Protein AF-A0A2G8L4H9-F1 (afdb_monomer)

Solvent-accessible surface area (backbone atoms only — not comparable to full-atom values): 20330 Å² total; per-residue (Å²): 110,70,69,59,54,53,50,51,53,50,52,53,51,52,50,51,5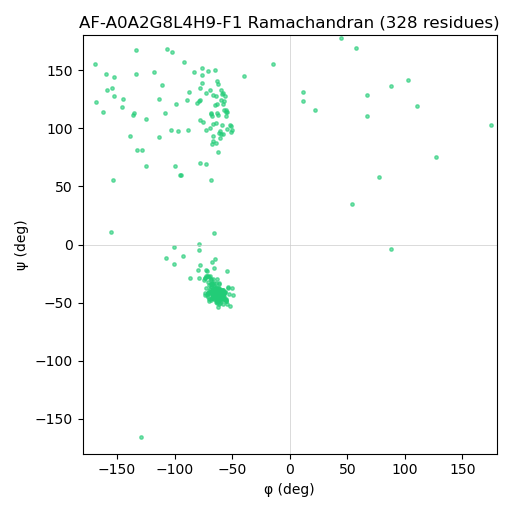3,49,52,50,53,49,51,50,46,53,54,50,45,52,49,32,51,53,50,38,51,55,49,51,53,50,44,52,54,32,47,52,31,38,50,54,49,55,57,50,52,52,58,62,67,66,55,73,79,72,76,78,77,76,76,80,77,84,82,87,88,87,82,90,80,88,85,89,82,83,88,81,88,84,88,84,90,80,85,84,88,78,93,70,87,66,78,76,49,72,65,59,55,51,48,53,53,47,53,52,52,49,51,53,48,51,51,54,48,48,51,52,48,54,55,52,53,49,66,76,39,79,85,60,86,73,81,71,79,82,76,88,64,99,72,88,83,73,88,78,90,84,90,83,84,88,78,93,75,90,75,89,74,82,85,81,87,76,89,73,91,68,78,78,79,79,73,74,81,69,95,60,74,75,47,74,69,55,54,51,51,53,50,49,56,50,46,55,53,43,54,60,51,23,59,55,46,39,57,54,50,49,52,50,53,51,49,41,50,51,51,51,48,54,54,53,59,49,50,75,79,40,84,85,46,70,68,57,52,50,63,58,46,49,54,62,59,43,50,60,60,71,42,43,45,54,31,51,34,23,59,55,27,53,46,50,48,71,48,49,59,89,41,83,91,38,46,70,55,40,56,53,31,66,75,55,55,48,55,48,44,50,95,84,38,73,59,47,68,67,61,52,53,49,52,52,48,52,53,52,49,58,50,52,51,53,54,52,53,52,66,73,76,105

pLDDT: mean 75.06, std 21.53, range [30.31, 96.88]

Mean predicted aligned error: 14.83 Å

Sequence (330 aa):
MLCHFRYIAQIVFAFLAFLWNFLIALICFSACRTHTIAIRTFLLELDEDAMVNLLKESKASTRPIRPKSHSFSESPHPSETSPSETSPLLAGVGNRRSGVLRTRSQSELRSVVRDVLDDEWENAEYQRRASSVSRLHPQQIFQFPPRFTIQDAYQTDDAFDGGTVATDWPNLSTATGLTSYSHAPSNRMLTNKEILQRYWKLQCRLMTTSLALQRWMACWILLILSWSLVYLLYWISHEASIIDMLKFCLPLFLLPLVCSGVTEVNSEGQRVSRSICPLEERLPIINLLLKQPLSFTLYGYALDYSSLVTAIAAVAVAFATKIILASVNG

Organism: Stichopus japonicus (NCBI:txid307972)

Radius of gyration: 32.24 Å; Cα contacts (8 Å, |Δi|>4): 117; chains: 1; bounding box: 95×65×87 Å

Secondary structure (DSSP, 8-state):
-HHHHHHHHHHHHHHHHHHHHHHHHHHHHHHHHHHHHHHHHHHHHHHHHHHHHHHHHHHHHTS------------------------------------------HHHHHHHHHHHHHHHHHHHHHHHHHHHHHHH-TT----PPPP--TT--S-------------------SS------------SPPPHHHHHHHHHHHHHHHHHHHHHHHHHHHHHHHHHHHHHHHHHHHHHHS---HHHHHHHHHHHHHHHHHHHHHHHHHHHHHHHHHSS---GGGHHHHHHHHHS----EETTEE--HHHHHHHHHHHHHHHHHHHHHHHHH-

Structure (mmCIF, N/CA/C/O backbone):
data_AF-A0A2G8L4H9-F1
#
_entry.id   AF-A0A2G8L4H9-F1
#
loop_
_atom_site.group_PDB
_atom_site.id
_atom_site.type_symbol
_atom_site.label_atom_id
_atom_site.label_alt_id
_atom_site.label_comp_id
_atom_site.label_asym_id
_atom_site.label_entity_id
_atom_site.label_seq_id
_atom_site.pdbx_PDB_ins_code
_atom_site.Cartn_x
_atom_site.Cartn_y
_atom_site.Cartn_z
_atom_site.occupancy
_atom_site.B_iso_or_equiv
_atom_site.auth_seq_id
_atom_site.auth_comp_id
_atom_site.auth_asym_id
_atom_site.auth_atom_id
_atom_site.pdbx_PDB_model_num
ATOM 1 N N . MET A 1 1 ? 33.167 20.701 -26.566 1.00 84.00 1 MET A N 1
ATOM 2 C CA . MET A 1 1 ? 32.821 21.348 -25.276 1.00 84.00 1 MET A CA 1
ATOM 3 C C . MET A 1 1 ? 31.324 21.263 -24.952 1.00 84.00 1 MET A C 1
ATOM 5 O O . MET A 1 1 ? 30.990 20.627 -23.962 1.00 84.00 1 MET A O 1
ATOM 9 N N . LEU A 1 2 ? 30.413 21.799 -25.782 1.00 88.25 2 LEU A N 1
ATOM 10 C CA . LEU A 1 2 ? 28.958 21.805 -25.501 1.00 88.25 2 LEU A CA 1
ATOM 11 C C . LEU A 1 2 ? 28.334 20.409 -25.287 1.00 88.25 2 LEU A C 1
ATOM 13 O O . LEU A 1 2 ? 27.521 20.236 -24.383 1.00 88.25 2 LEU A O 1
ATOM 17 N N . CYS A 1 3 ? 28.750 19.392 -26.052 1.00 90.94 3 CYS A N 1
ATOM 18 C CA . CYS A 1 3 ? 28.252 18.019 -25.881 1.00 90.94 3 CYS A CA 1
ATOM 19 C C . CYS A 1 3 ? 28.640 17.406 -24.525 1.00 90.94 3 CYS A C 1
ATOM 21 O O . CYS A 1 3 ? 27.806 16.761 -23.893 1.00 90.94 3 CYS A O 1
ATOM 23 N N . HIS A 1 4 ? 29.868 17.652 -24.050 1.00 91.00 4 HIS A N 1
ATOM 24 C CA . HIS A 1 4 ? 30.321 17.184 -22.736 1.00 91.00 4 HIS A CA 1
ATOM 25 C C . HIS A 1 4 ? 29.574 17.886 -21.604 1.00 91.00 4 HIS A C 1
ATOM 27 O O . HIS A 1 4 ? 29.128 17.221 -20.675 1.00 91.00 4 HIS A O 1
ATOM 33 N N . PHE A 1 5 ? 29.371 19.204 -21.708 1.00 94.25 5 PHE A N 1
ATOM 34 C CA . PHE A 1 5 ? 28.593 19.946 -20.716 1.00 94.25 5 PHE A CA 1
ATOM 35 C C . PHE A 1 5 ? 27.148 19.436 -20.633 1.00 94.25 5 PHE A C 1
ATOM 37 O O . PHE A 1 5 ? 26.657 19.163 -19.541 1.00 94.25 5 PHE A O 1
ATOM 44 N N . ARG A 1 6 ? 26.490 19.216 -21.782 1.00 88.19 6 ARG A N 1
ATOM 45 C CA . ARG A 1 6 ? 25.130 18.656 -21.830 1.00 88.19 6 ARG A CA 1
ATOM 46 C C . ARG A 1 6 ? 25.057 17.270 -21.189 1.00 88.19 6 ARG A C 1
ATOM 48 O O . ARG A 1 6 ? 24.133 17.004 -20.429 1.00 88.19 6 ARG A O 1
ATOM 55 N N . TYR A 1 7 ? 26.027 16.406 -21.482 1.00 87.75 7 TYR A N 1
ATOM 56 C CA . TYR A 1 7 ? 26.091 15.057 -20.921 1.00 87.75 7 TYR A CA 1
ATOM 57 C C . TYR A 1 7 ? 26.263 15.076 -19.396 1.00 87.75 7 TYR A C 1
ATOM 59 O O . TYR A 1 7 ? 25.509 14.416 -18.686 1.00 87.75 7 TYR A O 1
ATOM 67 N N . ILE A 1 8 ? 27.192 15.890 -18.885 1.00 90.94 8 ILE A N 1
ATOM 68 C CA . ILE A 1 8 ? 27.409 16.046 -17.440 1.00 90.94 8 ILE A CA 1
ATOM 69 C C . ILE A 1 8 ? 26.147 16.595 -16.766 1.00 90.94 8 ILE A C 1
ATOM 71 O O . ILE A 1 8 ? 25.698 16.033 -15.770 1.00 90.94 8 ILE A O 1
ATOM 75 N N . ALA A 1 9 ? 25.532 17.640 -17.326 1.00 86.69 9 ALA A N 1
ATOM 76 C CA . ALA A 1 9 ? 24.297 18.209 -16.792 1.00 86.69 9 ALA A CA 1
ATOM 77 C C . ALA A 1 9 ? 23.157 17.177 -16.749 1.00 86.69 9 ALA A C 1
ATOM 79 O O . ALA A 1 9 ? 22.429 17.104 -15.761 1.00 86.69 9 ALA A O 1
ATOM 80 N N . GLN A 1 10 ? 23.032 16.338 -17.782 1.00 80.94 10 GLN A N 1
ATOM 81 C CA . GLN A 1 10 ? 22.032 15.274 -17.836 1.00 80.94 10 GLN A CA 1
ATOM 82 C C . GLN A 1 10 ? 22.278 14.190 -16.780 1.00 80.94 10 GLN A C 1
ATOM 84 O O . GLN A 1 10 ? 21.326 13.758 -16.132 1.00 80.94 10 GLN A O 1
ATOM 89 N N . ILE A 1 11 ? 23.534 13.783 -16.563 1.00 87.00 11 ILE A N 1
ATOM 90 C CA . ILE A 1 11 ? 23.891 12.835 -15.496 1.00 87.00 11 ILE A CA 1
ATOM 91 C C . ILE A 1 11 ? 23.550 13.415 -14.126 1.00 87.00 11 ILE A C 1
ATOM 93 O O . ILE A 1 11 ? 22.907 12.743 -13.323 1.00 87.00 11 ILE A O 1
ATOM 97 N N . VAL A 1 12 ? 23.956 14.659 -13.859 1.00 89.62 12 VAL A N 1
ATOM 98 C CA . VAL A 1 12 ? 23.704 15.316 -12.569 1.00 89.62 12 VAL A CA 1
ATOM 99 C C . VAL A 1 12 ? 22.202 15.453 -12.323 1.00 89.62 12 VAL A C 1
ATOM 101 O O . VAL A 1 12 ? 21.730 15.124 -11.237 1.00 89.62 12 VAL A O 1
ATOM 104 N N . PHE A 1 13 ? 21.432 15.865 -13.333 1.00 83.06 13 PHE A N 1
ATOM 105 C CA . PHE A 1 13 ? 19.977 15.956 -13.232 1.00 83.06 13 PHE A CA 1
ATOM 106 C C . PHE A 1 13 ? 19.329 14.590 -12.969 1.00 83.06 13 PHE A C 1
ATOM 108 O O . PHE A 1 13 ? 18.492 14.478 -12.077 1.00 83.06 13 PHE A O 1
ATOM 115 N N . ALA A 1 14 ? 19.739 13.542 -13.691 1.00 83.12 14 ALA A N 1
ATOM 116 C CA . ALA A 1 14 ? 19.231 12.187 -13.483 1.00 83.12 14 ALA A CA 1
ATOM 117 C C . ALA A 1 14 ? 19.559 11.662 -12.077 1.00 83.12 14 ALA A C 1
ATOM 119 O O . ALA A 1 14 ? 18.696 11.079 -11.423 1.00 83.12 14 ALA A O 1
ATOM 120 N N . PHE A 1 15 ? 20.774 11.917 -11.585 1.00 85.25 15 PHE A N 1
ATOM 121 C CA . PHE A 1 15 ? 21.190 11.543 -10.236 1.00 85.25 15 PHE A CA 1
ATOM 122 C C . PHE A 1 15 ? 20.379 12.274 -9.158 1.00 85.25 15 PHE A C 1
ATOM 124 O O . PHE A 1 15 ? 19.872 11.638 -8.237 1.00 85.25 15 PHE A O 1
ATOM 131 N N . LEU A 1 16 ? 20.194 13.592 -9.288 1.00 87.19 16 LEU A N 1
ATOM 132 C CA . LEU A 1 16 ? 19.379 14.378 -8.356 1.00 87.19 16 LEU A CA 1
ATOM 133 C C . LEU A 1 16 ? 17.907 13.951 -8.384 1.00 87.19 16 LEU A C 1
ATOM 135 O O . LEU A 1 16 ? 17.292 13.810 -7.330 1.00 87.19 16 LEU A O 1
ATOM 139 N N . ALA A 1 17 ? 17.351 13.692 -9.570 1.00 84.50 17 ALA A N 1
ATOM 140 C CA . ALA A 1 17 ? 15.994 13.179 -9.715 1.00 84.50 17 ALA A CA 1
ATOM 141 C C . ALA A 1 17 ? 15.846 11.793 -9.071 1.00 84.50 17 ALA A C 1
ATOM 143 O O . ALA A 1 17 ? 14.852 11.536 -8.391 1.00 84.50 17 ALA A O 1
ATOM 144 N N . PHE A 1 18 ? 16.833 10.911 -9.237 1.00 85.06 18 PHE A N 1
ATOM 145 C CA . PHE A 1 18 ? 16.852 9.607 -8.581 1.00 85.06 18 PHE A CA 1
ATOM 146 C C . PHE A 1 18 ? 16.912 9.745 -7.056 1.00 85.06 18 PHE A C 1
ATOM 148 O O . PHE A 1 18 ? 16.084 9.158 -6.363 1.00 85.06 18 PHE A O 1
ATOM 155 N N . LEU A 1 19 ? 17.825 10.570 -6.535 1.00 88.94 19 LEU A N 1
ATOM 156 C CA . LEU A 1 19 ? 17.967 10.819 -5.100 1.00 88.94 19 LEU A CA 1
ATOM 157 C C . LEU A 1 19 ? 16.677 11.391 -4.497 1.00 88.94 19 LEU A C 1
ATOM 159 O O . LEU A 1 19 ? 16.244 10.955 -3.434 1.00 88.94 19 LEU A O 1
ATOM 163 N N . TRP A 1 20 ? 16.033 12.324 -5.198 1.00 89.56 20 TRP A N 1
ATOM 164 C CA . TRP A 1 20 ? 14.751 12.896 -4.795 1.00 89.56 20 TRP A CA 1
ATOM 165 C C . TRP A 1 20 ? 13.635 11.846 -4.757 1.00 89.56 20 TRP A C 1
ATOM 167 O O . TRP A 1 20 ? 12.912 11.745 -3.767 1.00 89.56 20 TRP A O 1
ATOM 177 N N . ASN A 1 21 ? 13.520 11.013 -5.796 1.00 87.62 21 ASN A N 1
ATOM 178 C CA . ASN A 1 21 ? 12.531 9.933 -5.829 1.00 87.62 21 ASN A CA 1
ATOM 179 C C . ASN A 1 21 ? 12.784 8.886 -4.744 1.00 87.62 21 ASN A C 1
ATOM 181 O O . ASN A 1 21 ? 11.826 8.397 -4.147 1.00 87.62 21 ASN A O 1
ATOM 185 N N . PHE A 1 22 ? 14.050 8.574 -4.466 1.00 87.44 22 PHE A N 1
ATOM 186 C CA . PHE A 1 22 ? 14.450 7.676 -3.389 1.00 87.44 22 PHE A CA 1
ATOM 187 C C . PHE A 1 22 ? 14.105 8.255 -2.012 1.00 87.44 22 PHE A C 1
ATOM 189 O O . PHE A 1 22 ? 13.532 7.557 -1.180 1.00 87.44 22 PHE A O 1
ATOM 196 N N . LEU A 1 23 ? 14.365 9.545 -1.785 1.00 92.75 23 LEU A N 1
ATOM 197 C CA . LEU A 1 23 ? 13.990 10.225 -0.546 1.00 92.75 23 LEU A CA 1
ATOM 198 C C . LEU A 1 23 ? 12.471 10.197 -0.331 1.00 92.75 23 LEU A C 1
ATOM 200 O O . LEU A 1 23 ? 12.013 9.846 0.757 1.00 92.75 23 LEU A O 1
ATOM 204 N N . ILE A 1 24 ? 11.684 10.512 -1.367 1.00 91.56 24 ILE A N 1
ATOM 205 C CA . ILE A 1 24 ? 10.222 10.415 -1.278 1.00 91.56 24 ILE A CA 1
ATOM 206 C C . ILE A 1 24 ? 9.799 8.967 -1.021 1.00 91.56 24 ILE A C 1
ATOM 208 O O . ILE A 1 24 ? 8.931 8.749 -0.181 1.00 91.56 24 ILE A O 1
ATOM 212 N N . ALA A 1 25 ? 10.442 7.979 -1.655 1.00 88.69 25 ALA A N 1
ATOM 213 C CA . ALA A 1 25 ? 10.171 6.568 -1.391 1.00 88.69 25 ALA A CA 1
ATOM 214 C C . ALA A 1 25 ? 10.331 6.240 0.097 1.00 88.69 25 ALA A C 1
ATOM 216 O O . ALA A 1 25 ? 9.425 5.664 0.691 1.00 88.69 25 ALA A O 1
ATOM 217 N N . LEU A 1 26 ? 11.434 6.659 0.725 1.00 92.06 26 LEU A N 1
ATOM 218 C CA . LEU A 1 26 ? 11.672 6.437 2.154 1.00 92.06 26 LEU A CA 1
ATOM 219 C C . LEU A 1 26 ? 10.594 7.087 3.032 1.00 92.06 26 LEU A C 1
ATOM 221 O O . LEU A 1 26 ? 10.122 6.466 3.986 1.00 92.06 26 LEU A O 1
ATOM 225 N N . ILE A 1 27 ? 10.166 8.308 2.699 1.00 94.25 27 ILE A N 1
ATOM 226 C CA . ILE A 1 27 ? 9.086 9.005 3.413 1.00 94.25 27 ILE A CA 1
ATOM 227 C C . ILE A 1 27 ? 7.761 8.248 3.252 1.00 94.25 27 ILE A C 1
ATOM 229 O O . ILE A 1 27 ? 7.061 8.012 4.235 1.00 94.25 27 ILE A O 1
ATOM 233 N N . CYS A 1 28 ? 7.437 7.821 2.032 1.00 91.44 28 CYS A N 1
ATOM 234 C CA . CYS A 1 28 ? 6.248 7.041 1.714 1.00 91.44 28 CYS A CA 1
ATOM 235 C C . CYS A 1 28 ? 6.235 5.695 2.449 1.00 91.44 28 CYS A C 1
ATOM 237 O O . CYS A 1 28 ? 5.242 5.368 3.093 1.00 91.44 28 CYS A O 1
ATOM 239 N N . PHE A 1 29 ? 7.344 4.953 2.444 1.00 91.88 29 PHE A N 1
ATOM 240 C CA . PHE A 1 29 ? 7.486 3.706 3.198 1.00 91.88 29 PHE A CA 1
ATOM 241 C C . PHE A 1 29 ? 7.355 3.920 4.706 1.00 91.88 29 PHE A C 1
ATOM 243 O O . PHE A 1 29 ? 6.682 3.142 5.380 1.00 91.88 29 PHE A O 1
ATOM 250 N N . SER A 1 30 ? 7.950 4.988 5.242 1.00 94.88 30 SER A N 1
ATOM 251 C CA . SER A 1 30 ? 7.806 5.357 6.652 1.00 94.88 30 SER A CA 1
ATOM 252 C C . SER A 1 30 ? 6.347 5.670 7.013 1.00 94.88 30 SER A C 1
ATOM 254 O O . SER A 1 30 ? 5.835 5.200 8.036 1.00 94.88 30 SER A O 1
ATOM 256 N N . ALA A 1 31 ? 5.634 6.388 6.139 1.00 94.88 31 ALA A N 1
ATOM 257 C CA . ALA A 1 31 ? 4.213 6.668 6.304 1.00 94.88 31 ALA A CA 1
ATOM 258 C C . ALA A 1 31 ? 3.379 5.379 6.256 1.00 94.88 31 ALA A C 1
ATOM 260 O O . ALA A 1 31 ? 2.595 5.142 7.176 1.00 94.88 31 ALA A O 1
ATOM 261 N N . CYS A 1 32 ? 3.587 4.515 5.255 1.00 95.00 32 CYS A N 1
ATOM 262 C CA . CYS A 1 32 ? 2.920 3.213 5.158 1.00 95.00 32 CYS A CA 1
ATOM 263 C C . CYS A 1 32 ? 3.158 2.380 6.420 1.00 95.00 32 CYS A C 1
ATOM 265 O O . CYS A 1 32 ? 2.198 1.933 7.036 1.00 95.00 32 CYS A O 1
ATOM 267 N N . ARG A 1 33 ? 4.406 2.278 6.894 1.00 95.75 33 ARG A N 1
ATOM 268 C CA . ARG A 1 33 ? 4.742 1.580 8.144 1.00 95.75 33 ARG A CA 1
ATOM 269 C C . ARG A 1 33 ? 4.003 2.160 9.348 1.00 95.75 33 ARG A C 1
ATOM 271 O O . ARG A 1 33 ? 3.486 1.410 10.171 1.00 95.75 33 ARG A O 1
ATOM 278 N N . THR A 1 34 ? 3.926 3.484 9.450 1.00 96.19 34 THR A N 1
ATOM 279 C CA . THR A 1 34 ? 3.184 4.157 10.526 1.00 96.19 34 THR A CA 1
ATOM 280 C C . THR A 1 34 ? 1.691 3.822 10.473 1.00 96.19 34 THR A C 1
ATOM 282 O O . THR A 1 34 ? 1.078 3.582 11.513 1.00 96.19 34 THR A O 1
ATOM 285 N N . HIS A 1 35 ? 1.103 3.765 9.276 1.00 96.12 35 HIS A N 1
ATOM 286 C CA . HIS A 1 35 ? -0.286 3.346 9.088 1.00 96.12 35 HIS A CA 1
ATOM 287 C C . HIS A 1 35 ? -0.499 1.874 9.434 1.00 96.12 35 HIS A C 1
ATOM 289 O O . HIS A 1 35 ? -1.430 1.574 10.175 1.00 96.12 35 HIS A O 1
ATOM 295 N N . THR A 1 36 ? 0.383 0.981 8.982 1.00 96.25 36 THR A N 1
ATOM 296 C CA . THR A 1 36 ? 0.360 -0.444 9.331 1.00 96.25 36 THR A CA 1
ATOM 297 C C . THR A 1 36 ? 0.383 -0.637 10.843 1.00 96.25 36 THR A C 1
ATOM 299 O O . THR A 1 36 ? -0.453 -1.357 11.379 1.00 96.25 36 THR A O 1
ATOM 302 N N . ILE A 1 37 ? 1.291 0.042 11.552 1.00 95.81 37 ILE A N 1
ATOM 303 C CA . ILE A 1 37 ? 1.369 -0.027 13.018 1.00 95.81 37 ILE A CA 1
ATOM 304 C C . ILE A 1 37 ? 0.061 0.464 13.644 1.00 95.81 37 ILE A C 1
ATOM 306 O O . ILE A 1 37 ? -0.491 -0.224 14.492 1.00 95.81 37 ILE A O 1
ATOM 310 N N . ALA A 1 38 ? -0.474 1.604 13.199 1.00 96.00 38 ALA A N 1
ATOM 311 C CA . ALA A 1 38 ? -1.720 2.140 13.742 1.00 96.00 38 ALA A CA 1
ATOM 312 C C . ALA A 1 38 ? -2.924 1.205 13.518 1.00 96.00 38 ALA A C 1
ATOM 314 O O . ALA A 1 38 ? -3.764 1.071 14.407 1.00 96.00 38 ALA A O 1
ATOM 315 N N . ILE A 1 39 ? -3.002 0.547 12.357 1.00 96.62 39 ILE A N 1
ATOM 316 C CA . ILE A 1 39 ? -4.035 -0.454 12.060 1.00 96.62 39 ILE A CA 1
ATOM 317 C C . ILE A 1 39 ? -3.845 -1.691 12.939 1.00 96.62 39 ILE A C 1
ATOM 319 O O . ILE A 1 39 ? -4.810 -2.149 13.538 1.00 96.62 39 ILE A O 1
ATOM 323 N N . ARG A 1 40 ? -2.615 -2.202 13.078 1.00 96.06 40 ARG A N 1
ATOM 324 C CA . ARG A 1 40 ? -2.315 -3.351 13.948 1.00 96.06 40 ARG A CA 1
ATOM 325 C C . ARG A 1 40 ? -2.641 -3.068 15.410 1.00 96.06 40 ARG A C 1
ATOM 327 O O . ARG A 1 40 ? -3.222 -3.919 16.068 1.00 96.06 40 ARG A O 1
ATOM 334 N N . THR A 1 41 ? -2.338 -1.871 15.907 1.00 95.00 41 THR A N 1
ATOM 335 C CA . THR A 1 41 ? -2.757 -1.449 17.248 1.00 95.00 41 THR A CA 1
ATOM 336 C C . THR A 1 41 ? -4.277 -1.464 17.380 1.00 95.00 41 THR A C 1
ATOM 338 O O . THR A 1 41 ? -4.791 -1.983 18.362 1.00 95.00 41 THR A O 1
ATOM 341 N N . PHE A 1 42 ? -5.007 -0.962 16.381 1.00 96.25 42 PHE A N 1
ATOM 342 C CA . PHE A 1 42 ? -6.468 -1.009 16.408 1.00 96.25 42 PHE A CA 1
ATOM 343 C C . PHE A 1 42 ? -7.014 -2.444 16.348 1.00 96.25 42 PHE A C 1
ATOM 345 O O . PHE A 1 42 ? -7.962 -2.760 17.057 1.00 96.25 42 PHE A O 1
ATOM 352 N N . LEU A 1 43 ? -6.396 -3.330 15.561 1.00 95.81 43 LEU A N 1
ATOM 353 C CA . LEU A 1 43 ? -6.729 -4.757 15.534 1.00 95.81 43 LEU A CA 1
ATOM 354 C C . LEU A 1 43 ? -6.544 -5.407 16.911 1.00 95.81 43 LEU A C 1
ATOM 356 O O . LEU A 1 43 ? -7.435 -6.119 17.355 1.00 95.81 43 LEU A O 1
ATOM 360 N N . LEU A 1 44 ? -5.442 -5.114 17.608 1.00 94.50 44 LEU A N 1
ATOM 361 C CA . LEU A 1 44 ? -5.205 -5.618 18.964 1.00 94.50 44 LEU A CA 1
ATOM 362 C C . LEU A 1 44 ? -6.270 -5.128 19.953 1.00 94.50 44 LEU A C 1
ATOM 364 O O . LEU A 1 44 ? -6.750 -5.905 20.770 1.00 94.50 44 LEU A O 1
ATOM 368 N N . GLU A 1 45 ? -6.688 -3.865 19.854 1.00 94.38 45 GLU A N 1
ATOM 369 C CA . GLU A 1 45 ? -7.770 -3.325 20.689 1.00 94.38 45 GLU A CA 1
ATOM 370 C C . GLU A 1 45 ? -9.118 -4.015 20.412 1.00 94.38 45 GLU A C 1
ATOM 372 O O . GLU A 1 45 ? -9.905 -4.224 21.335 1.00 94.38 45 GLU A O 1
ATOM 377 N N . LEU A 1 46 ? -9.396 -4.374 19.153 1.00 95.00 46 LEU A N 1
ATOM 378 C CA . LEU A 1 46 ? -10.586 -5.147 18.783 1.00 95.00 46 LEU A CA 1
ATOM 379 C C . LEU A 1 46 ? -10.510 -6.594 19.290 1.00 95.00 46 LEU A C 1
ATOM 381 O O . LEU A 1 46 ? -11.516 -7.128 19.757 1.00 95.00 46 LEU A O 1
ATOM 385 N N . ASP A 1 47 ? -9.325 -7.205 19.249 1.00 94.12 47 ASP A N 1
ATOM 386 C CA . ASP A 1 47 ? -9.091 -8.552 19.774 1.00 94.12 47 ASP A CA 1
ATOM 387 C C . ASP A 1 47 ? -9.280 -8.593 21.303 1.00 94.12 47 ASP A C 1
ATOM 389 O O . ASP A 1 47 ? -9.963 -9.482 21.815 1.00 94.12 47 ASP A O 1
ATOM 393 N N . GLU A 1 48 ? -8.735 -7.614 22.038 1.00 92.69 48 GLU A N 1
ATOM 394 C CA . GLU A 1 48 ? -8.941 -7.468 23.489 1.00 92.69 48 GLU A CA 1
ATOM 395 C C . GLU A 1 48 ? -10.431 -7.352 23.835 1.00 92.69 48 GLU A C 1
ATOM 397 O O . GLU A 1 48 ? -10.926 -8.010 24.754 1.00 92.69 48 GLU A O 1
ATOM 402 N N . ASP A 1 49 ? -11.168 -6.551 23.070 1.00 94.25 49 ASP A N 1
ATOM 403 C CA . ASP A 1 49 ? -12.602 -6.357 23.247 1.00 94.25 49 ASP A CA 1
ATOM 404 C C . ASP A 1 49 ? -13.420 -7.632 22.980 1.00 94.25 49 ASP A C 1
ATOM 406 O O . ASP A 1 49 ? -14.313 -7.969 23.766 1.00 94.25 49 ASP A O 1
ATOM 410 N N . ALA A 1 50 ? -13.073 -8.395 21.938 1.00 93.44 50 ALA A N 1
ATOM 411 C CA . ALA A 1 50 ? -13.665 -9.706 21.681 1.00 93.44 50 ALA A CA 1
ATOM 412 C C . ALA A 1 50 ? -13.403 -10.677 22.847 1.00 93.44 50 ALA A C 1
ATOM 414 O O . ALA A 1 50 ? -14.310 -11.385 23.294 1.00 93.44 50 ALA A O 1
ATOM 415 N N . MET A 1 51 ? -12.187 -10.662 23.398 1.00 92.19 51 MET A N 1
ATOM 416 C CA . MET A 1 51 ? -11.800 -11.490 24.539 1.00 92.19 51 MET A CA 1
ATOM 417 C C . MET A 1 51 ? -12.596 -11.141 25.806 1.00 92.19 51 MET A C 1
ATOM 419 O O . MET A 1 51 ? -13.077 -12.032 26.511 1.00 92.19 51 MET A O 1
ATOM 423 N N . VAL A 1 52 ? -12.797 -9.848 26.083 1.00 92.06 52 VAL A N 1
ATOM 424 C CA . VAL A 1 52 ? -13.627 -9.377 27.203 1.00 92.06 52 VAL A CA 1
ATOM 425 C C . VAL A 1 52 ? -15.076 -9.845 27.049 1.00 92.06 52 VAL A C 1
ATOM 427 O O . VAL A 1 52 ? -15.701 -10.203 28.053 1.00 92.06 52 VAL A O 1
ATOM 430 N N . ASN A 1 53 ? -15.614 -9.884 25.826 1.00 92.31 53 ASN A N 1
ATOM 431 C CA . ASN A 1 53 ? -16.960 -10.401 25.584 1.00 92.31 53 ASN A CA 1
ATOM 432 C C . ASN A 1 53 ? -17.061 -11.908 25.885 1.00 92.31 53 ASN A C 1
ATOM 434 O O . ASN A 1 53 ? -17.929 -12.319 26.655 1.00 92.31 53 ASN A O 1
ATOM 438 N N . LEU A 1 54 ? -16.107 -12.713 25.405 1.00 91.75 54 LEU A N 1
ATOM 439 C CA . LEU A 1 54 ? -16.058 -14.155 25.691 1.00 91.75 54 LEU A CA 1
ATOM 440 C C . LEU A 1 54 ? -15.963 -14.454 27.199 1.00 91.75 54 LEU A C 1
ATOM 442 O O . LEU A 1 54 ? -16.608 -15.372 27.708 1.00 91.75 54 LEU A O 1
ATOM 446 N N . LEU A 1 55 ? -15.196 -13.654 27.949 1.00 91.38 55 LEU A N 1
ATOM 447 C CA . LEU A 1 55 ? -15.101 -13.784 29.408 1.00 91.38 55 LEU A CA 1
ATOM 448 C C . LEU A 1 55 ? -16.401 -13.411 30.134 1.00 91.38 55 LEU A C 1
ATOM 450 O O . LEU A 1 55 ? -16.675 -13.932 31.219 1.00 91.38 55 LEU A O 1
ATOM 454 N N . LYS A 1 56 ? -17.202 -12.495 29.583 1.00 91.00 56 LYS A N 1
ATOM 455 C CA . LYS A 1 56 ? -18.525 -12.172 30.134 1.00 91.00 56 LYS A CA 1
ATOM 456 C C . LYS A 1 56 ? -19.514 -13.303 29.878 1.00 91.00 56 LYS A C 1
ATOM 458 O O . LYS A 1 56 ? -20.241 -13.672 30.799 1.00 91.00 56 LYS A O 1
ATOM 463 N N . GLU A 1 57 ? -19.506 -13.868 28.674 1.00 90.75 57 GLU A N 1
ATOM 464 C CA . GLU A 1 57 ? -20.357 -15.000 28.296 1.00 90.75 57 GLU A CA 1
ATOM 465 C C . GLU A 1 57 ? -20.049 -16.243 29.142 1.00 90.75 57 GLU A C 1
ATOM 467 O O . GLU A 1 57 ? -20.968 -16.854 29.693 1.00 90.75 57 GLU A O 1
ATOM 472 N N . SER A 1 58 ? -18.768 -16.559 29.368 1.00 91.19 58 SER A N 1
ATOM 473 C CA . SER A 1 58 ? -18.381 -17.686 30.227 1.00 91.19 58 SER A CA 1
ATOM 474 C C . SER A 1 58 ? -18.834 -17.497 31.680 1.00 91.19 58 SER A C 1
ATOM 476 O O . SER A 1 58 ? -19.395 -18.412 32.280 1.00 91.19 58 SER A O 1
ATOM 478 N N . LYS A 1 59 ? -18.700 -16.289 32.244 1.00 91.06 59 LYS A N 1
ATOM 479 C CA . LYS A 1 59 ? -19.202 -15.970 33.594 1.00 91.06 59 LYS A CA 1
ATOM 480 C C . LYS A 1 59 ? -20.728 -16.010 33.692 1.00 91.06 59 LYS A C 1
ATOM 482 O O . LYS A 1 59 ? -21.251 -16.346 34.755 1.00 91.06 59 LYS A O 1
ATOM 487 N N . ALA A 1 60 ? -21.443 -15.648 32.627 1.00 89.81 60 ALA A N 1
ATOM 488 C CA . ALA A 1 60 ? -22.898 -15.753 32.577 1.00 89.81 60 ALA A CA 1
ATOM 489 C C . ALA A 1 60 ? -23.348 -17.221 32.545 1.00 89.81 60 ALA A C 1
ATOM 491 O O . ALA A 1 60 ? -24.275 -17.580 33.271 1.00 89.81 60 ALA A O 1
ATOM 492 N N . SER A 1 61 ? -22.644 -18.068 31.786 1.00 90.25 61 SER A N 1
ATOM 493 C CA . SER A 1 61 ? -22.910 -19.508 31.702 1.00 90.25 61 SER A CA 1
ATOM 494 C C . SER A 1 61 ? -22.616 -20.254 33.008 1.00 90.25 61 SER A C 1
ATOM 496 O O . SER A 1 61 ? -23.322 -21.201 33.337 1.00 90.25 61 SER A O 1
ATOM 498 N N . THR A 1 62 ? -21.605 -19.835 33.775 1.00 87.25 62 THR A N 1
ATOM 499 C CA . THR A 1 62 ? -21.225 -20.486 35.046 1.00 87.25 62 THR A CA 1
ATOM 500 C C . THR A 1 62 ? -22.131 -20.100 36.218 1.00 87.25 62 THR A C 1
ATOM 502 O O . THR A 1 62 ? -21.931 -20.580 37.333 1.00 87.25 62 THR A O 1
ATOM 505 N N . ARG A 1 63 ? -23.154 -19.253 36.022 1.00 75.50 63 ARG A N 1
ATOM 506 C CA . ARG A 1 63 ? -24.138 -19.018 37.087 1.00 75.50 63 ARG A CA 1
ATOM 507 C C . ARG A 1 63 ? -24.854 -20.343 37.367 1.00 75.50 63 ARG A C 1
ATOM 509 O O . ARG A 1 63 ? -25.555 -20.833 36.484 1.00 75.50 63 ARG A O 1
ATOM 516 N N . PRO A 1 64 ? -24.664 -20.939 38.560 1.00 65.31 64 PRO A N 1
ATOM 517 C CA . PRO A 1 64 ? -25.172 -22.267 38.851 1.00 65.31 64 PRO A CA 1
ATOM 518 C C . PRO A 1 64 ? -26.681 -22.252 38.659 1.00 65.31 64 PRO A C 1
ATOM 520 O O . PRO A 1 64 ? -27.365 -21.361 39.173 1.00 65.31 64 PRO A O 1
ATOM 523 N N . ILE A 1 65 ? -27.184 -23.230 37.904 1.00 68.06 65 ILE A N 1
ATOM 524 C CA . ILE A 1 65 ? -28.609 -23.532 37.821 1.00 68.06 65 ILE A CA 1
ATOM 525 C C . ILE A 1 65 ? -29.043 -23.751 39.263 1.00 68.06 65 ILE A C 1
ATOM 527 O O . ILE A 1 65 ? -28.767 -24.797 39.847 1.00 68.06 65 ILE A O 1
ATOM 531 N N . ARG A 1 66 ? -29.638 -22.719 39.872 1.00 67.88 66 ARG A N 1
ATOM 532 C CA . ARG A 1 66 ? -30.188 -22.800 41.219 1.00 67.88 66 ARG A CA 1
ATOM 533 C C . ARG A 1 66 ? -31.158 -23.975 41.159 1.00 67.88 66 ARG A C 1
ATOM 535 O O . ARG A 1 66 ? -32.121 -23.872 40.392 1.00 67.88 66 ARG A O 1
ATOM 542 N N . PRO A 1 67 ? -30.897 -25.089 41.867 1.00 61.91 67 PRO A N 1
ATOM 543 C CA . PRO A 1 67 ? -31.800 -26.218 41.826 1.00 61.91 67 PRO A CA 1
ATOM 544 C C . PRO A 1 67 ? -33.148 -25.675 42.273 1.00 61.91 67 PRO A C 1
ATOM 546 O O . PRO A 1 67 ? -33.280 -25.150 43.382 1.00 61.91 67 PRO A O 1
ATOM 549 N N . LYS A 1 68 ? -34.129 -25.695 41.364 1.00 62.75 68 LYS A N 1
ATOM 550 C CA . LYS A 1 68 ? -35.520 -25.500 41.743 1.00 62.75 68 LYS A CA 1
ATOM 551 C C . LYS A 1 68 ? -35.784 -26.617 42.735 1.00 62.75 68 LYS A C 1
ATOM 553 O O . LYS A 1 68 ? -35.891 -27.775 42.343 1.00 62.75 68 LYS A O 1
ATOM 558 N N . SER A 1 69 ? -35.806 -26.273 44.017 1.00 64.31 69 SER A N 1
ATOM 559 C CA . SER A 1 69 ? -36.365 -27.122 45.049 1.00 64.31 69 SER A CA 1
ATOM 560 C C . SER A 1 69 ? -37.810 -27.360 44.637 1.00 64.31 69 SER A C 1
ATOM 562 O O . SER A 1 69 ? -38.670 -26.504 44.845 1.00 64.31 69 SER A O 1
ATOM 564 N N . HIS A 1 70 ? -38.048 -28.480 43.958 1.00 56.00 70 HIS A N 1
ATOM 565 C CA . HIS A 1 70 ? -39.373 -29.042 43.812 1.00 56.00 70 HIS A CA 1
ATOM 566 C C . HIS A 1 70 ? -39.853 -29.324 45.233 1.00 56.00 70 HIS A C 1
ATOM 568 O O . HIS A 1 70 ? -39.519 -30.343 45.830 1.00 56.00 70 HIS A O 1
ATOM 574 N N . SER A 1 71 ? -40.597 -28.376 45.797 1.00 60.19 71 SER A N 1
ATOM 575 C CA . SER A 1 71 ? -41.541 -28.662 46.860 1.00 60.19 71 SER A CA 1
ATOM 576 C C . SER A 1 71 ? -42.543 -29.645 46.267 1.00 60.19 71 SER A C 1
ATOM 578 O O . SER A 1 71 ? -43.423 -29.269 45.490 1.00 60.19 71 SER A O 1
ATOM 580 N N . PHE A 1 72 ? -42.306 -30.919 46.557 1.00 55.81 72 PHE A N 1
ATOM 581 C CA . PHE A 1 72 ? -43.196 -32.035 46.303 1.00 55.81 72 PHE A CA 1
ATOM 582 C C . PHE A 1 72 ? -44.482 -31.763 47.092 1.00 55.81 72 PHE A C 1
ATOM 584 O O . PHE A 1 72 ? -44.553 -32.026 48.288 1.00 55.81 72 PHE A O 1
ATOM 591 N N . SER A 1 73 ? -45.456 -31.117 46.448 1.00 56.50 73 SER A N 1
ATOM 592 C CA . SER A 1 73 ? -46.807 -31.004 46.986 1.00 56.50 73 SER A CA 1
ATOM 593 C C . SER A 1 73 ? -47.574 -32.222 46.500 1.00 56.50 73 SER A C 1
ATOM 595 O O . SER A 1 73 ? -48.002 -32.311 45.353 1.00 56.50 73 SER A O 1
ATOM 597 N N . GLU A 1 74 ? -47.646 -33.182 47.402 1.00 57.62 74 GLU A N 1
ATOM 598 C CA . GLU A 1 74 ? -48.438 -34.395 47.359 1.00 57.62 74 GLU A CA 1
ATOM 599 C C . GLU A 1 74 ? -49.934 -34.049 47.258 1.00 57.62 74 GLU A C 1
ATOM 601 O O . GLU A 1 74 ? -50.466 -33.320 48.096 1.00 57.62 74 GLU A O 1
ATOM 606 N N . SER A 1 75 ? -50.632 -34.557 46.237 1.00 46.38 75 SER A N 1
ATOM 607 C CA . SER A 1 75 ? -52.057 -34.871 46.379 1.00 46.38 75 SER A CA 1
ATOM 608 C C . SER A 1 75 ? -52.551 -35.874 45.327 1.00 46.38 75 SER A C 1
ATOM 610 O O . SER A 1 75 ? -52.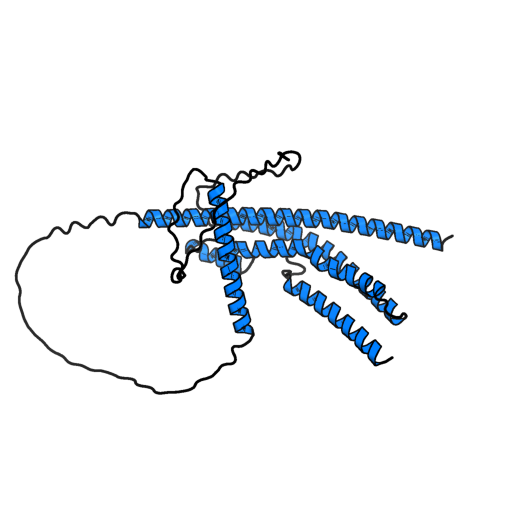030 -35.874 44.208 1.00 46.38 75 SER A O 1
ATOM 612 N N . PRO A 1 76 ? -53.524 -36.740 45.672 1.00 56.31 76 PRO A N 1
ATOM 613 C CA . PRO A 1 76 ? -53.814 -37.965 44.944 1.00 56.31 76 PRO A CA 1
ATOM 614 C C . PRO A 1 76 ? -55.101 -37.920 44.097 1.00 56.31 76 PRO A C 1
ATOM 616 O O . PRO A 1 76 ? -55.994 -37.104 44.305 1.00 56.31 76 PRO A O 1
ATOM 619 N N . HIS A 1 77 ? -55.195 -38.958 43.264 1.00 48.56 77 HIS A N 1
ATOM 620 C CA . HIS A 1 77 ? -56.368 -39.627 42.685 1.00 48.56 77 HIS A CA 1
ATOM 621 C C . HIS A 1 77 ? -56.791 -39.365 41.220 1.00 48.56 77 HIS A C 1
ATOM 623 O O . HIS A 1 77 ? -56.696 -38.247 40.720 1.00 48.56 77 HIS A O 1
ATOM 629 N N . PRO A 1 78 ? -57.243 -40.443 40.528 1.00 66.50 78 PRO A N 1
ATOM 630 C CA . PRO A 1 78 ? -57.458 -40.514 39.090 1.00 66.50 78 PRO A CA 1
ATOM 631 C C . PRO A 1 78 ? -58.943 -40.385 38.716 1.00 66.50 78 PRO A C 1
ATOM 633 O O . PRO A 1 78 ? -59.837 -40.594 39.536 1.00 66.50 78 PRO A O 1
ATOM 636 N N . SER A 1 79 ? -59.218 -40.139 37.440 1.00 45.97 79 SER A N 1
ATOM 637 C CA . SER A 1 79 ? -60.457 -40.601 36.804 1.00 45.97 79 SER A CA 1
ATOM 638 C C . SER A 1 79 ? -60.236 -40.787 35.306 1.00 45.97 79 SER A C 1
ATOM 640 O O . SER A 1 79 ? -59.710 -39.919 34.613 1.00 45.97 79 SER A O 1
ATOM 642 N N . GLU A 1 80 ? -60.599 -41.983 34.860 1.00 46.25 80 GLU A N 1
ATOM 643 C CA . GLU A 1 80 ? -60.677 -42.460 33.485 1.00 46.25 80 GLU A CA 1
ATOM 644 C C . GLU A 1 80 ? -61.758 -41.711 32.690 1.00 46.25 80 GLU A C 1
ATOM 646 O O . GLU A 1 80 ? -62.764 -41.332 33.278 1.00 46.25 80 GLU A O 1
ATOM 651 N N . THR A 1 81 ? -61.577 -41.568 31.366 1.00 39.34 81 THR A N 1
ATOM 652 C CA . THR A 1 81 ? -62.489 -42.079 30.306 1.00 39.34 81 THR A CA 1
ATOM 653 C C . THR A 1 81 ? -62.035 -41.614 28.907 1.00 39.34 81 THR A C 1
ATOM 655 O O . THR A 1 81 ? -62.212 -40.449 28.579 1.00 39.34 81 THR A O 1
ATOM 658 N N . SER A 1 82 ? -61.405 -42.532 28.151 1.00 47.41 82 SER A N 1
ATOM 659 C CA . SER A 1 82 ? -61.738 -43.034 26.784 1.00 47.41 82 SER A CA 1
ATOM 660 C C . SER A 1 82 ? -62.145 -42.060 25.619 1.00 47.41 82 SER A C 1
ATOM 662 O O . SER A 1 82 ? -62.112 -40.852 25.789 1.00 47.41 82 SER A O 1
ATOM 664 N N . PRO A 1 83 ? -62.393 -42.534 24.367 1.00 61.84 83 PRO A N 1
ATOM 665 C CA . PRO A 1 83 ? -61.398 -42.614 23.277 1.00 61.84 83 PRO A CA 1
ATOM 666 C C . PRO A 1 83 ? -61.869 -41.977 21.931 1.00 61.84 83 PRO A C 1
ATOM 668 O O . PRO A 1 83 ? -62.918 -41.344 21.883 1.00 61.84 83 PRO A O 1
ATOM 671 N N . SER A 1 84 ? -61.145 -42.266 20.828 1.00 37.56 84 SER A N 1
ATOM 672 C CA . SER A 1 84 ? -61.444 -42.002 19.387 1.00 37.56 84 SER A CA 1
ATOM 673 C C . SER A 1 84 ? -60.984 -40.616 18.871 1.00 37.56 84 SER A C 1
ATOM 675 O O . SER A 1 84 ? -61.050 -39.650 19.610 1.00 37.56 84 SER A O 1
ATOM 677 N N . GLU A 1 85 ? -60.371 -40.407 17.695 1.00 36.59 85 GLU A N 1
ATOM 678 C CA . GLU A 1 85 ? -60.517 -41.012 16.362 1.00 36.59 85 GLU A CA 1
ATOM 679 C C . GLU A 1 85 ? -59.224 -40.903 15.499 1.00 36.59 85 GLU A C 1
ATOM 681 O O . GLU A 1 85 ? -58.562 -39.872 15.430 1.00 36.59 85 GLU A O 1
ATOM 686 N N . THR A 1 86 ? -58.886 -42.027 14.859 1.00 39.94 86 THR A N 1
ATOM 687 C CA . THR A 1 86 ? -58.447 -42.266 13.456 1.00 39.94 86 THR A CA 1
ATOM 688 C C . THR A 1 86 ? -57.835 -41.167 12.545 1.00 39.94 86 THR A C 1
ATOM 690 O O . THR A 1 86 ? -58.561 -40.321 12.045 1.00 39.94 86 THR A O 1
ATOM 693 N N . SER A 1 87 ? -56.550 -41.382 12.168 1.00 45.75 87 SER A N 1
ATOM 694 C CA . SER A 1 87 ? -55.971 -41.579 10.794 1.00 45.75 87 SER A CA 1
ATOM 695 C C . SER A 1 87 ? -56.143 -40.518 9.663 1.00 45.75 87 SER A C 1
ATOM 697 O O . SER A 1 87 ? -57.014 -39.669 9.766 1.00 45.75 87 SER A O 1
ATOM 699 N N . PRO A 1 88 ? -55.439 -40.591 8.492 1.00 56.50 88 PRO A N 1
ATOM 700 C CA . PRO A 1 88 ? -54.214 -41.317 8.096 1.00 56.50 88 PRO A CA 1
ATOM 701 C C . PRO A 1 88 ? -53.149 -40.485 7.309 1.00 56.50 88 PRO A C 1
ATOM 703 O O . PRO A 1 88 ? -53.391 -39.404 6.787 1.00 56.50 88 PRO A O 1
ATOM 706 N N . LEU A 1 89 ? -51.958 -41.091 7.196 1.00 44.38 89 LEU A N 1
ATOM 707 C CA . LEU A 1 89 ? -51.030 -41.178 6.047 1.00 44.38 89 LEU A CA 1
ATOM 708 C C . LEU A 1 89 ? -51.253 -40.289 4.802 1.00 44.38 89 LEU A C 1
ATOM 710 O O . LEU A 1 89 ? -52.247 -40.438 4.096 1.00 44.38 89 LEU A O 1
ATOM 714 N N . LEU A 1 90 ? -50.178 -39.619 4.362 1.00 44.12 90 LEU A N 1
ATOM 715 C CA . LEU A 1 90 ? -49.827 -39.612 2.938 1.00 44.12 90 LEU A CA 1
ATOM 716 C C . LEU A 1 90 ? -48.324 -39.848 2.740 1.00 44.12 90 LEU A C 1
ATOM 718 O O . LEU A 1 90 ? -47.475 -39.041 3.113 1.00 44.12 90 LEU A O 1
ATOM 722 N N . ALA A 1 91 ? -48.030 -40.999 2.143 1.00 42.66 91 ALA A N 1
ATOM 723 C CA . ALA A 1 91 ? -46.738 -41.368 1.603 1.00 42.66 91 ALA A CA 1
ATOM 724 C C . ALA A 1 91 ? -46.528 -40.673 0.249 1.00 42.66 91 ALA A C 1
ATOM 726 O O . ALA A 1 91 ? -47.409 -40.694 -0.607 1.00 42.66 91 ALA A O 1
ATOM 727 N N . GLY A 1 92 ? -45.340 -40.109 0.043 1.00 37.28 92 GLY A N 1
ATOM 728 C CA . GLY A 1 92 ? -44.883 -39.574 -1.237 1.00 37.28 92 GLY A CA 1
ATOM 729 C C . GLY A 1 92 ? -43.518 -40.152 -1.587 1.00 37.28 92 GLY A C 1
ATOM 730 O O . GLY A 1 92 ? -42.492 -39.530 -1.339 1.00 37.28 92 GLY A O 1
ATOM 731 N N . VAL A 1 93 ? -43.518 -41.369 -2.132 1.00 46.50 93 VAL A N 1
ATOM 732 C CA . VAL A 1 93 ? -42.359 -42.024 -2.749 1.00 46.50 93 VAL A CA 1
ATOM 733 C C . VAL A 1 93 ? -42.195 -41.476 -4.168 1.00 46.50 93 VAL A C 1
ATOM 735 O O . VAL A 1 93 ? -43.099 -41.602 -4.989 1.00 46.50 93 VAL A O 1
ATOM 738 N N . GLY A 1 94 ? -41.027 -40.899 -4.463 1.00 37.09 94 GLY A N 1
ATOM 739 C CA . GLY A 1 94 ? -40.663 -40.339 -5.768 1.00 37.09 94 GLY A CA 1
ATOM 740 C C . GLY A 1 94 ? -39.219 -40.669 -6.151 1.00 37.09 94 GLY A C 1
ATOM 741 O O . GLY A 1 94 ? -38.279 -39.986 -5.772 1.00 37.09 94 GLY A O 1
ATOM 742 N N . ASN A 1 95 ? -39.094 -41.766 -6.888 1.00 38.31 95 ASN A N 1
ATOM 743 C CA . ASN A 1 95 ? -37.939 -42.377 -7.551 1.00 38.31 95 ASN A CA 1
ATOM 744 C C . ASN A 1 95 ? -36.896 -41.458 -8.253 1.00 38.31 95 ASN A C 1
ATOM 746 O O . ASN A 1 95 ? -37.245 -40.577 -9.025 1.00 38.31 95 ASN A O 1
ATOM 750 N N . ARG A 1 96 ? -35.631 -41.911 -8.154 1.00 38.25 96 ARG A N 1
ATOM 751 C CA . ARG A 1 96 ? -34.612 -42.146 -9.216 1.00 38.25 96 ARG A CA 1
ATOM 752 C C . ARG A 1 96 ? -33.967 -41.002 -10.033 1.00 38.25 96 ARG A C 1
ATOM 754 O O . ARG A 1 96 ? -34.592 -40.354 -10.854 1.00 38.25 96 ARG A O 1
ATOM 761 N N . ARG A 1 97 ? -32.623 -41.105 -10.018 1.00 38.97 97 ARG A N 1
ATOM 762 C CA . ARG A 1 97 ? -31.636 -40.944 -11.115 1.00 38.97 97 ARG A CA 1
ATOM 763 C C . ARG A 1 97 ? -31.456 -39.547 -11.726 1.00 38.97 97 ARG A C 1
ATOM 765 O O . ARG A 1 97 ? -32.192 -39.141 -12.610 1.00 38.97 97 ARG A O 1
ATOM 772 N N . SER A 1 98 ? -30.288 -38.966 -11.461 1.00 36.19 98 SER A N 1
ATOM 773 C CA . SER A 1 98 ? -29.199 -38.996 -12.448 1.00 36.19 98 SER A CA 1
ATOM 774 C C . SER A 1 98 ? -27.897 -38.533 -11.809 1.00 36.19 98 SER A C 1
ATOM 776 O O . SER A 1 98 ? -27.810 -37.436 -11.264 1.00 36.19 98 SER A O 1
ATOM 778 N N . GLY A 1 99 ? -26.883 -39.396 -11.873 1.00 43.91 99 GLY A N 1
ATOM 779 C CA . GLY A 1 99 ? -25.508 -39.025 -11.587 1.00 43.91 99 GLY A CA 1
ATOM 780 C C . GLY A 1 99 ? -25.053 -38.015 -12.628 1.00 43.91 99 GLY A C 1
ATOM 781 O O . GLY A 1 99 ? -24.786 -38.370 -13.772 1.00 43.91 99 GLY A O 1
ATOM 782 N N . VAL A 1 100 ? -24.981 -36.755 -12.222 1.00 40.62 100 VAL A N 1
ATOM 783 C CA . VAL A 1 100 ? -24.233 -35.729 -12.934 1.00 40.62 100 VAL A CA 1
ATOM 784 C C . VAL A 1 100 ? -22.895 -35.648 -12.217 1.00 40.62 100 VAL A C 1
ATOM 786 O O . VAL A 1 100 ? -22.773 -35.009 -11.173 1.00 40.62 100 VAL A O 1
ATOM 789 N N . LEU A 1 101 ? -21.891 -36.331 -12.772 1.00 44.59 101 LEU A N 1
ATOM 790 C CA . LEU A 1 101 ? -20.482 -35.998 -12.568 1.00 44.59 101 LEU A CA 1
ATOM 791 C C . LEU A 1 101 ? -20.291 -34.590 -13.138 1.00 44.59 101 LEU A C 1
ATOM 793 O O . LEU A 1 101 ? -19.909 -34.386 -14.287 1.00 44.59 101 LEU A O 1
ATOM 797 N N . ARG A 1 102 ? -20.690 -33.606 -12.334 1.00 41.62 102 ARG A N 1
ATOM 798 C CA . ARG A 1 102 ? -20.511 -32.193 -12.607 1.00 41.62 102 ARG A CA 1
ATOM 799 C C . ARG A 1 102 ? -19.015 -31.971 -12.500 1.00 41.62 102 ARG A C 1
ATOM 801 O O . ARG A 1 102 ? -18.441 -32.119 -11.424 1.00 41.62 102 ARG A O 1
ATOM 808 N N . THR A 1 103 ? -18.386 -31.664 -13.627 1.00 49.22 103 THR A N 1
ATOM 809 C CA . THR A 1 103 ? -17.062 -31.053 -13.670 1.00 49.22 103 THR A CA 1
ATOM 810 C C . THR A 1 103 ? -17.110 -29.834 -12.754 1.00 49.22 103 THR A C 1
ATOM 812 O O . THR A 1 103 ? -17.665 -28.796 -13.121 1.00 49.22 103 THR A O 1
ATOM 815 N N . ARG A 1 104 ? -16.646 -30.019 -11.513 1.00 48.72 104 ARG A N 1
ATOM 816 C CA . ARG A 1 104 ? -16.596 -29.000 -10.467 1.00 48.72 104 ARG A CA 1
ATOM 817 C C . ARG A 1 104 ? -15.839 -27.823 -11.060 1.00 48.72 104 ARG A C 1
ATOM 819 O O . ARG A 1 104 ? -14.691 -27.973 -11.478 1.00 48.72 104 ARG A O 1
ATOM 826 N N . SER A 1 105 ? -16.540 -26.708 -11.241 1.00 59.31 105 SER A N 1
ATOM 827 C CA . SER A 1 105 ? -16.003 -25.590 -12.008 1.00 59.31 105 SER A CA 1
ATOM 828 C C . SER A 1 105 ? -14.761 -25.053 -11.299 1.00 59.31 105 SER A C 1
ATOM 830 O O . SER A 1 105 ? -14.704 -24.995 -10.070 1.00 59.31 105 SER A O 1
ATOM 832 N N . GLN A 1 106 ? -13.742 -24.678 -12.067 1.00 50.88 106 GLN A N 1
ATOM 833 C CA . GLN A 1 106 ? -12.467 -24.191 -11.536 1.00 50.88 106 GLN A CA 1
ATOM 834 C C . GLN A 1 106 ? -12.637 -22.997 -10.569 1.00 50.88 106 GLN A C 1
ATOM 836 O O . GLN A 1 106 ? -11.775 -22.761 -9.725 1.00 50.88 106 GLN A O 1
ATOM 841 N N . SER A 1 107 ? -13.748 -22.256 -10.664 1.00 53.75 107 SER A N 1
ATOM 842 C CA . SER A 1 107 ? -14.111 -21.170 -9.750 1.00 53.75 107 SER A CA 1
ATOM 843 C C . SER A 1 107 ? -14.570 -21.655 -8.372 1.00 53.75 107 SER A C 1
ATOM 845 O O . SER A 1 107 ? -14.188 -21.035 -7.386 1.00 53.75 107 SER A O 1
ATOM 847 N N . GLU A 1 108 ? -15.300 -22.771 -8.274 1.00 61.34 108 GLU A N 1
ATOM 848 C CA . GLU A 1 108 ? -15.657 -23.389 -6.982 1.00 61.34 108 GLU A CA 1
ATOM 849 C C . GLU A 1 108 ? -14.435 -24.011 -6.304 1.00 61.34 108 GLU A C 1
ATOM 851 O O . GLU A 1 108 ? -14.305 -23.972 -5.086 1.00 61.34 108 GLU A O 1
ATOM 856 N N . LEU A 1 109 ? -13.501 -24.567 -7.083 1.00 60.34 109 LEU A N 1
ATOM 857 C CA . LEU A 1 109 ? -12.252 -25.073 -6.515 1.00 60.34 109 LEU A CA 1
ATOM 858 C C . LEU A 1 109 ? -11.394 -23.922 -5.967 1.00 60.34 109 LEU A C 1
ATOM 860 O O . LEU A 1 109 ? -10.795 -24.054 -4.908 1.00 60.34 109 LEU A O 1
ATOM 864 N N . ARG A 1 110 ? -11.369 -22.772 -6.657 1.00 53.94 110 ARG A N 1
ATOM 865 C CA . ARG A 1 110 ? -10.673 -21.566 -6.184 1.00 53.94 110 ARG A CA 1
ATOM 866 C C . ARG A 1 110 ? -11.331 -20.933 -4.961 1.00 53.94 110 ARG A C 1
ATOM 868 O O . ARG A 1 110 ? -10.596 -20.387 -4.148 1.00 53.94 110 ARG A O 1
ATOM 875 N N . SER A 1 111 ? -12.660 -20.976 -4.831 1.00 60.50 111 SER A N 1
ATOM 876 C CA . SER A 1 111 ? -13.331 -20.477 -3.624 1.00 60.50 111 SER A CA 1
ATOM 877 C C . SER A 1 111 ? -13.060 -21.394 -2.439 1.00 60.50 111 SER A C 1
ATOM 879 O O . SER A 1 111 ? -12.594 -20.913 -1.424 1.00 60.50 111 SER A O 1
ATOM 881 N N . VAL A 1 112 ? -13.192 -22.715 -2.604 1.00 62.06 112 VAL A N 1
ATOM 882 C CA . VAL A 1 112 ? -12.919 -23.678 -1.524 1.00 62.06 112 VAL A CA 1
ATOM 883 C C . VAL A 1 112 ? -11.450 -23.649 -1.094 1.00 62.06 112 VAL A C 1
ATOM 885 O O . VAL A 1 112 ? -11.168 -23.679 0.094 1.00 62.06 112 VAL A O 1
ATOM 888 N N . VAL A 1 113 ? -10.501 -23.556 -2.033 1.00 61.34 113 VAL A N 1
ATOM 889 C CA . VAL A 1 113 ? -9.073 -23.420 -1.689 1.00 61.34 113 VAL A CA 1
ATOM 890 C C . VAL A 1 113 ? -8.795 -22.091 -0.983 1.00 61.34 113 VAL A C 1
ATOM 892 O O . VAL A 1 113 ? -7.966 -22.059 -0.083 1.00 61.34 113 VAL A O 1
ATOM 895 N N . ARG A 1 114 ? -9.482 -21.004 -1.360 1.00 57.47 114 ARG A N 1
ATOM 896 C CA . ARG A 1 114 ? -9.371 -19.715 -0.668 1.00 57.47 114 ARG A CA 1
ATOM 897 C C . ARG A 1 114 ? -9.941 -19.794 0.747 1.00 57.47 114 ARG A C 1
ATOM 899 O O . ARG A 1 114 ? -9.256 -19.363 1.657 1.00 57.47 114 ARG A O 1
ATOM 906 N N . ASP A 1 115 ? -11.111 -20.399 0.921 1.00 60.28 115 ASP A N 1
ATOM 907 C CA . ASP A 1 115 ? -11.760 -20.546 2.225 1.00 60.28 115 ASP A CA 1
ATOM 908 C C . ASP A 1 115 ? -10.910 -21.420 3.167 1.00 60.28 115 ASP A C 1
ATOM 910 O O . ASP A 1 115 ? -10.691 -21.052 4.312 1.00 60.28 115 ASP A O 1
ATOM 914 N N . VAL A 1 116 ? -10.327 -22.519 2.666 1.00 61.81 116 VAL A N 1
ATOM 915 C CA . VAL A 1 116 ? -9.422 -23.381 3.454 1.00 61.81 116 VAL A CA 1
ATOM 916 C C . VAL A 1 116 ? -8.117 -22.664 3.825 1.00 61.81 116 VAL A C 1
ATOM 918 O O . VAL A 1 116 ? -7.645 -22.798 4.951 1.00 61.81 116 VAL A O 1
ATOM 921 N N . LEU A 1 117 ? -7.524 -21.900 2.899 1.00 57.94 117 LEU A N 1
ATOM 922 C CA . LEU A 1 117 ? -6.309 -21.122 3.179 1.00 57.94 117 LEU A CA 1
ATOM 923 C C . LEU A 1 117 ? -6.577 -19.964 4.148 1.00 57.94 117 LEU A C 1
ATOM 925 O O . LEU A 1 117 ? -5.723 -19.659 4.981 1.00 57.94 117 LEU A O 1
ATOM 929 N N . ASP A 1 118 ? -7.746 -19.332 4.041 1.00 60.12 118 ASP A N 1
ATOM 930 C CA . ASP A 1 118 ? -8.183 -18.280 4.954 1.00 60.12 118 ASP A CA 1
ATOM 931 C C . ASP A 1 118 ? -8.435 -18.871 6.357 1.00 60.12 118 ASP A C 1
ATOM 933 O O . ASP A 1 118 ? -7.948 -18.303 7.333 1.00 60.12 118 ASP A O 1
ATOM 937 N N . ASP A 1 119 ? -9.052 -20.055 6.465 1.00 68.06 119 ASP A N 1
ATOM 938 C CA . ASP A 1 119 ? -9.275 -20.767 7.735 1.00 68.06 119 ASP A CA 1
ATOM 939 C C . ASP A 1 119 ? -7.960 -21.197 8.415 1.00 68.06 119 ASP A C 1
ATOM 941 O O . ASP A 1 119 ? -7.785 -21.004 9.622 1.00 68.06 119 ASP A O 1
ATOM 945 N N . GLU A 1 120 ? -7.002 -21.761 7.668 1.00 68.69 120 GLU A N 1
ATOM 946 C CA . GLU A 1 120 ? -5.686 -22.128 8.215 1.00 68.69 120 GLU A CA 1
ATOM 947 C C . GLU A 1 120 ? -4.920 -20.900 8.709 1.00 68.69 120 GLU A C 1
ATOM 949 O O . GLU A 1 120 ? -4.313 -20.925 9.786 1.00 68.69 120 GLU A O 1
ATOM 954 N N . TRP A 1 121 ? -4.958 -19.813 7.938 1.00 72.44 121 TRP A N 1
ATOM 955 C CA . TRP A 1 121 ? -4.308 -18.572 8.320 1.00 72.44 121 TRP A CA 1
ATOM 956 C C . TRP A 1 121 ? -4.982 -17.935 9.540 1.00 72.44 121 TRP A C 1
ATOM 958 O O . TRP A 1 121 ? -4.278 -17.513 10.457 1.00 72.44 121 TRP A O 1
ATOM 968 N N . GLU A 1 122 ? -6.318 -17.922 9.611 1.00 64.88 122 GLU A N 1
ATOM 969 C CA . GLU A 1 122 ? -7.068 -17.430 10.773 1.00 64.88 122 GLU A CA 1
ATOM 970 C C . GLU A 1 122 ? -6.761 -18.250 12.030 1.00 64.88 122 GLU A C 1
ATOM 972 O O . GLU A 1 122 ? -6.565 -17.678 13.103 1.00 64.88 122 GLU A O 1
ATOM 977 N N . ASN A 1 123 ? -6.632 -19.573 11.908 1.00 66.69 123 ASN A N 1
ATOM 978 C CA . ASN A 1 123 ? -6.309 -20.449 13.031 1.00 66.69 123 ASN A CA 1
ATOM 979 C C . ASN A 1 123 ? -4.848 -20.276 13.496 1.00 66.69 123 ASN A C 1
ATOM 981 O O . ASN A 1 123 ? -4.575 -20.182 14.697 1.00 66.69 123 ASN A O 1
ATOM 985 N N . ALA A 1 124 ? -3.902 -20.154 12.559 1.00 68.62 124 ALA A N 1
ATOM 986 C CA . ALA A 1 124 ? -2.495 -19.878 12.857 1.00 68.62 124 ALA A CA 1
ATOM 987 C C . ALA A 1 124 ? -2.297 -18.486 13.480 1.00 68.62 124 ALA A C 1
ATOM 989 O O . ALA A 1 124 ? -1.476 -18.307 14.384 1.00 68.62 124 ALA A O 1
ATOM 990 N N . GLU A 1 125 ? -3.055 -17.496 13.017 1.00 64.56 125 GLU A N 1
ATOM 991 C CA . GLU A 1 125 ? -3.057 -16.143 13.558 1.00 64.56 125 GLU A CA 1
ATOM 992 C C . GLU A 1 125 ? -3.717 -16.105 14.944 1.00 64.56 125 GLU A C 1
ATOM 994 O O . GLU A 1 125 ? -3.170 -15.492 15.861 1.00 64.56 125 GLU A O 1
ATOM 999 N N . TYR A 1 126 ? -4.828 -16.822 15.147 1.00 67.12 126 TYR A N 1
ATOM 1000 C CA . TYR A 1 126 ? -5.456 -16.999 16.457 1.00 67.12 126 TYR A CA 1
ATOM 1001 C C . TYR A 1 126 ? -4.488 -17.630 17.464 1.00 67.12 126 TYR A C 1
ATOM 1003 O O . TYR A 1 126 ? -4.315 -17.100 18.562 1.00 67.12 126 TYR A O 1
ATOM 1011 N N . GLN A 1 127 ? -3.784 -18.704 17.090 1.00 66.56 127 GLN A N 1
ATOM 1012 C CA . GLN A 1 127 ? -2.767 -19.328 17.943 1.00 66.56 127 GLN A CA 1
ATOM 1013 C C . GLN A 1 127 ? -1.597 -18.383 18.242 1.00 66.56 127 GLN A C 1
ATOM 1015 O O . GLN A 1 127 ? -1.167 -18.269 19.395 1.00 66.56 127 GLN A O 1
ATOM 1020 N N . ARG A 1 128 ? -1.102 -17.643 17.238 1.00 70.56 128 ARG A N 1
ATOM 1021 C CA . ARG A 1 128 ? -0.069 -16.615 17.446 1.00 70.56 128 ARG A CA 1
ATOM 1022 C C . ARG A 1 128 ? -0.530 -15.551 18.438 1.00 70.56 128 ARG A C 1
ATOM 1024 O O . ARG A 1 128 ? 0.227 -15.186 19.343 1.00 70.56 128 ARG A O 1
ATOM 1031 N N . ARG A 1 129 ? -1.771 -15.087 18.317 1.00 59.53 129 ARG A N 1
ATOM 1032 C CA . ARG A 1 129 ? -2.370 -14.084 19.206 1.00 59.53 129 ARG A CA 1
ATOM 1033 C C . ARG A 1 129 ? -2.569 -14.624 20.621 1.00 59.53 129 ARG A C 1
ATOM 1035 O O . ARG A 1 129 ? -2.116 -13.982 21.566 1.00 59.53 129 ARG A O 1
ATOM 1042 N N . ALA A 1 130 ? -3.102 -15.835 20.775 1.00 61.69 130 ALA A N 1
ATOM 1043 C CA . ALA A 1 130 ? -3.235 -16.509 22.068 1.00 61.69 130 ALA A CA 1
ATOM 1044 C C . ALA A 1 130 ? -1.876 -16.665 22.775 1.00 61.69 130 ALA A C 1
ATOM 1046 O O . ALA A 1 130 ? -1.749 -16.384 23.970 1.00 61.69 130 ALA A O 1
ATOM 1047 N N . SER A 1 131 ? -0.825 -17.026 22.030 1.00 67.31 131 SER A N 1
ATOM 1048 C CA . SER A 1 131 ? 0.535 -17.131 22.573 1.00 67.31 131 SER A CA 1
ATOM 1049 C C . SER A 1 131 ? 1.126 -15.772 22.982 1.00 67.31 131 SER A C 1
ATOM 1051 O O . SER A 1 131 ? 1.852 -15.687 23.971 1.00 67.31 131 SER A O 1
ATOM 1053 N N . SER A 1 132 ? 0.777 -14.692 22.274 1.00 68.00 132 SER A N 1
ATOM 1054 C CA . SER A 1 132 ? 1.248 -13.331 22.567 1.00 68.00 132 SER A CA 1
ATOM 1055 C C . SER A 1 132 ? 0.573 -12.753 23.813 1.00 68.00 132 SER A C 1
ATOM 1057 O O . SER A 1 132 ? 1.247 -12.182 24.669 1.00 68.00 132 SER A O 1
ATOM 1059 N N . VAL A 1 133 ? -0.735 -12.980 23.966 1.00 56.34 133 VAL A N 1
ATOM 1060 C CA . VAL A 1 133 ? -1.496 -12.616 25.173 1.00 56.34 133 VAL A CA 1
ATOM 1061 C C . VAL A 1 133 ? -0.980 -13.387 26.392 1.00 56.34 133 VAL A C 1
ATOM 1063 O O . VAL A 1 133 ? -0.750 -12.795 27.446 1.00 56.34 133 VAL A O 1
ATOM 1066 N N . SER A 1 134 ? -0.689 -14.681 26.231 1.00 57.41 134 SER A N 1
ATOM 1067 C CA . SER A 1 134 ? -0.131 -15.519 27.304 1.00 57.41 134 SER A CA 1
ATOM 1068 C C . SER A 1 134 ? 1.238 -15.021 27.794 1.00 57.41 134 SER A C 1
ATOM 1070 O O . SER A 1 134 ? 1.541 -15.110 28.981 1.00 57.41 134 SER A O 1
ATOM 1072 N N . ARG A 1 135 ? 2.061 -14.440 26.907 1.00 57.53 135 ARG A N 1
ATOM 1073 C CA . ARG A 1 135 ? 3.357 -13.836 27.275 1.00 57.53 135 ARG A CA 1
ATOM 1074 C C . ARG A 1 135 ? 3.221 -12.500 28.007 1.00 57.53 135 ARG A C 1
ATOM 1076 O O . ARG A 1 135 ? 4.096 -12.166 28.800 1.00 57.53 135 ARG A O 1
ATOM 1083 N N . LEU A 1 136 ? 2.156 -11.740 27.750 1.00 45.22 136 LEU A N 1
ATOM 1084 C CA . LEU A 1 136 ? 1.901 -10.452 28.406 1.00 45.22 136 LEU A CA 1
ATOM 1085 C C . LEU A 1 136 ? 1.312 -10.613 29.815 1.00 45.22 136 LEU A C 1
ATOM 1087 O O . LEU A 1 136 ? 1.442 -9.704 30.635 1.00 45.22 136 LEU A O 1
ATOM 1091 N N . HIS A 1 137 ? 0.693 -11.756 30.127 1.00 46.66 137 HIS A N 1
ATOM 1092 C CA . HIS A 1 137 ? 0.128 -12.068 31.447 1.00 46.66 137 HIS A CA 1
ATOM 1093 C C . HIS A 1 137 ? 0.674 -13.388 32.025 1.00 46.66 137 HIS A C 1
ATOM 1095 O O . HIS A 1 137 ? -0.087 -14.331 32.239 1.00 46.66 137 HIS A O 1
ATOM 1101 N N . PRO A 1 138 ? 1.973 -13.463 32.376 1.00 47.31 138 PRO A N 1
ATOM 1102 C CA . PRO A 1 138 ? 2.567 -14.684 32.927 1.00 47.31 138 PRO A CA 1
ATOM 1103 C C . PRO A 1 138 ? 1.992 -15.099 34.297 1.00 47.31 138 PRO A C 1
ATOM 1105 O O . PRO A 1 138 ? 2.228 -16.219 34.737 1.00 47.31 138 PRO A O 1
ATOM 1108 N N . GLN A 1 13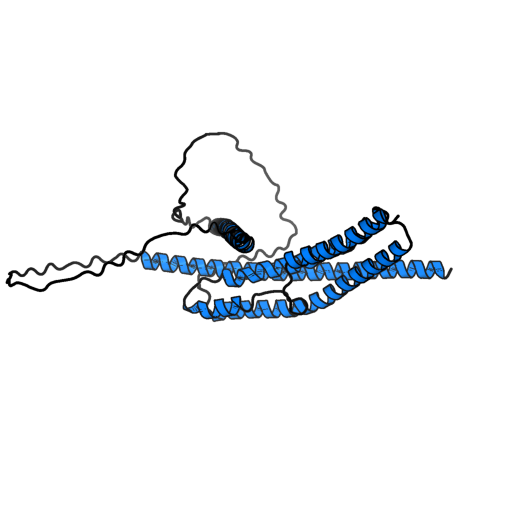9 ? 1.232 -14.228 34.977 1.00 45.41 139 GLN A N 1
ATOM 1109 C CA . GLN A 1 139 ? 0.643 -14.509 36.295 1.00 45.41 139 GLN A CA 1
ATOM 1110 C C . GLN A 1 139 ? -0.844 -14.898 36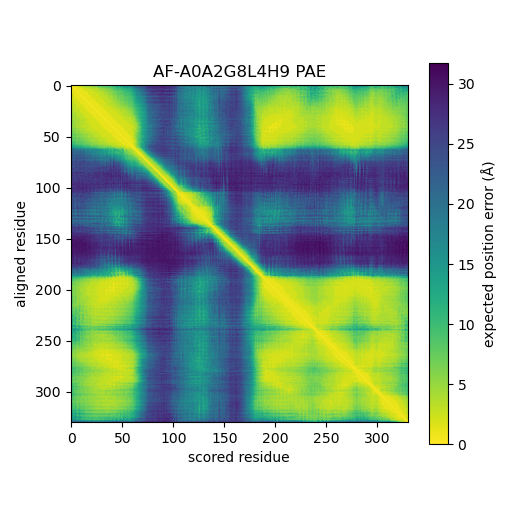.282 1.00 45.41 139 GLN A C 1
ATOM 1112 O O . GLN A 1 139 ? -1.387 -15.226 37.335 1.00 45.41 139 GLN A O 1
ATOM 1117 N N . GLN A 1 140 ? -1.512 -14.913 35.126 1.00 45.09 140 GLN A N 1
ATOM 1118 C CA . GLN A 1 140 ? -2.856 -15.482 35.010 1.00 45.09 140 GLN A CA 1
ATOM 1119 C C . GLN A 1 140 ? -2.784 -16.715 34.120 1.00 45.09 140 GLN A C 1
ATOM 1121 O O . GLN A 1 140 ? -2.889 -16.623 32.901 1.00 45.09 140 GLN A O 1
ATOM 1126 N N . ILE A 1 141 ? -2.595 -17.880 34.745 1.00 41.44 141 ILE A N 1
ATOM 1127 C CA . ILE A 1 141 ? -2.741 -19.180 34.087 1.00 41.44 141 ILE A CA 1
ATOM 1128 C C . ILE A 1 141 ? -4.214 -19.313 33.677 1.00 41.44 141 ILE A C 1
ATOM 1130 O O . ILE A 1 141 ? -5.049 -19.821 34.422 1.00 41.44 141 ILE A O 1
ATOM 1134 N N . PHE A 1 142 ? -4.551 -18.810 32.493 1.00 46.09 142 PHE A N 1
ATOM 1135 C CA . PHE A 1 142 ? -5.775 -19.171 31.802 1.00 46.09 142 PHE A CA 1
ATOM 1136 C C . PHE A 1 142 ? -5.581 -20.591 31.273 1.00 46.09 142 PHE A C 1
ATOM 1138 O O . PHE A 1 142 ? -4.957 -20.805 30.236 1.00 46.09 142 PHE A O 1
ATOM 1145 N N . GLN A 1 143 ? -6.103 -21.581 32.000 1.00 40.72 143 GLN A N 1
ATOM 1146 C CA . GLN A 1 143 ? -6.400 -22.878 31.403 1.00 40.72 143 GLN A CA 1
ATOM 1147 C C . GLN A 1 143 ? -7.530 -22.658 30.398 1.00 40.72 143 GLN A C 1
ATOM 1149 O O . GLN A 1 143 ? -8.708 -22.635 30.752 1.00 40.72 143 GLN A O 1
ATOM 1154 N N . PHE A 1 144 ? -7.165 -22.432 29.139 1.00 43.59 144 PHE A N 1
ATOM 1155 C CA . PHE A 1 144 ? -8.122 -22.538 28.052 1.00 43.59 144 PHE A CA 1
ATOM 1156 C C . PHE A 1 144 ? -8.576 -24.001 27.982 1.00 43.59 144 PHE A C 1
ATOM 1158 O O . PHE A 1 144 ? -7.720 -24.889 27.948 1.00 43.59 144 PHE A O 1
ATOM 1165 N N . PRO A 1 145 ? -9.889 -24.288 27.986 1.00 40.44 145 PRO A N 1
ATOM 1166 C CA . PRO A 1 145 ? -10.342 -25.638 27.709 1.00 40.44 145 PRO A CA 1
ATOM 1167 C C . PRO A 1 145 ? -9.860 -26.011 26.299 1.00 40.44 145 PRO A C 1
ATOM 1169 O O . PRO A 1 145 ? -10.010 -25.193 25.382 1.00 40.44 145 PRO A O 1
ATOM 1172 N N . PRO A 1 146 ? -9.268 -27.201 26.098 1.00 40.47 146 PRO A N 1
ATOM 1173 C CA . PRO A 1 146 ? -8.918 -27.650 24.764 1.00 40.47 146 PRO A CA 1
ATOM 1174 C C . PRO A 1 146 ? -10.197 -27.670 23.926 1.00 40.47 146 PRO A C 1
ATOM 1176 O O . PRO A 1 146 ? -11.190 -28.313 24.274 1.00 40.47 146 PRO A O 1
ATOM 1179 N N . ARG A 1 147 ? -10.196 -26.905 22.834 1.00 39.06 147 ARG A N 1
ATOM 1180 C CA . ARG A 1 147 ? -11.237 -27.002 21.817 1.00 39.06 147 ARG A CA 1
ATOM 1181 C C . ARG A 1 147 ? -11.089 -28.398 21.216 1.00 39.06 147 ARG A C 1
ATOM 1183 O O . ARG A 1 147 ? -10.014 -28.710 20.720 1.00 39.06 147 ARG A O 1
ATOM 1190 N N . PHE A 1 148 ? -12.132 -29.223 21.309 1.00 36.88 148 PHE A N 1
ATOM 1191 C CA . PHE A 1 148 ? -12.184 -30.551 20.692 1.00 36.88 148 PHE A CA 1
ATOM 1192 C C . PHE A 1 148 ? -11.806 -30.443 19.208 1.00 36.88 148 PHE A C 1
ATOM 1194 O O . PHE A 1 148 ? -12.613 -30.024 18.378 1.00 36.88 148 PHE A O 1
ATOM 1201 N N . THR A 1 149 ? -10.573 -30.806 18.880 1.00 37.06 149 THR A N 1
ATOM 1202 C CA . THR A 1 149 ? -10.157 -31.136 17.524 1.00 37.06 149 THR A CA 1
ATOM 1203 C C . THR A 1 149 ? -10.623 -32.555 17.242 1.00 37.06 149 THR A C 1
ATOM 1205 O O . THR A 1 149 ? -10.281 -33.492 17.959 1.00 37.06 149 THR A O 1
ATOM 1208 N N . ILE A 1 150 ? -11.414 -32.727 16.183 1.00 42.34 150 ILE A N 1
ATOM 1209 C CA . ILE A 1 150 ? -11.706 -34.037 15.591 1.00 42.34 150 ILE A CA 1
ATOM 1210 C C . ILE A 1 150 ? -10.427 -34.487 14.871 1.00 42.34 150 ILE A C 1
ATOM 1212 O O . ILE A 1 150 ? -10.341 -34.440 13.649 1.00 42.34 150 ILE A O 1
ATOM 1216 N N . GLN A 1 151 ? -9.380 -34.802 15.630 1.00 36.22 151 GLN A N 1
ATOM 1217 C CA . GLN A 1 151 ? -8.123 -35.304 15.076 1.00 36.22 151 GLN A CA 1
ATOM 1218 C C . GLN A 1 151 ? -7.302 -36.143 16.063 1.00 36.22 151 GLN A C 1
ATOM 1220 O O . GLN A 1 151 ? -6.185 -36.524 15.744 1.00 36.22 151 GLN A O 1
ATOM 1225 N N . ASP A 1 152 ? -7.880 -36.515 17.208 1.00 33.59 152 ASP A N 1
ATOM 1226 C CA . ASP A 1 152 ? -7.268 -37.452 18.154 1.00 33.59 152 ASP A CA 1
ATOM 1227 C C . ASP A 1 152 ? -7.874 -38.843 17.971 1.00 33.59 152 ASP A C 1
ATOM 1229 O O . ASP A 1 152 ? -8.621 -39.357 18.801 1.00 33.59 152 ASP A O 1
ATOM 1233 N N . ALA A 1 153 ? -7.592 -39.443 16.820 1.00 35.69 153 ALA A N 1
ATOM 1234 C CA . ALA A 1 153 ? -7.828 -40.860 16.598 1.00 35.69 153 ALA A CA 1
ATOM 1235 C C . ALA A 1 153 ? -6.872 -41.395 15.534 1.00 35.69 153 ALA A C 1
ATOM 1237 O O . ALA A 1 153 ? -7.353 -41.917 14.549 1.00 35.69 153 ALA A O 1
ATOM 1238 N N . TYR A 1 154 ? -5.555 -41.237 15.708 1.00 34.38 154 TYR A N 1
ATOM 1239 C CA . TYR A 1 154 ? -4.540 -42.218 15.291 1.00 34.38 154 TYR A CA 1
ATOM 1240 C C . TYR A 1 154 ? -3.217 -41.937 16.037 1.00 34.38 154 TYR A C 1
ATOM 1242 O O . TYR A 1 154 ? -2.614 -40.882 15.885 1.00 34.38 154 TYR A O 1
ATOM 1250 N N . GLN A 1 155 ? -2.856 -42.907 16.884 1.00 34.50 155 GLN A N 1
ATOM 1251 C CA . GLN A 1 155 ? -1.525 -43.367 17.333 1.00 34.50 155 GLN A CA 1
ATOM 1252 C C . GLN A 1 155 ? -0.299 -42.893 16.514 1.00 34.50 155 GLN A C 1
ATOM 1254 O O . GLN A 1 155 ? -0.415 -42.675 15.315 1.00 34.50 155 GLN A O 1
ATOM 1259 N N . THR A 1 156 ? 0.932 -42.804 17.035 1.00 32.03 156 THR A N 1
ATOM 1260 C CA . THR A 1 156 ? 1.574 -43.379 18.240 1.00 32.03 156 THR A CA 1
ATOM 1261 C C . THR A 1 156 ? 2.936 -42.701 18.450 1.00 32.03 156 THR A C 1
ATOM 1263 O O . THR A 1 156 ? 3.537 -42.239 17.485 1.00 32.03 156 THR A O 1
ATOM 1266 N N . ASP A 1 157 ? 3.385 -42.707 19.707 1.00 30.31 157 ASP A N 1
ATOM 1267 C CA . ASP A 1 157 ? 4.755 -42.871 20.222 1.00 30.31 157 ASP A CA 1
ATOM 1268 C C . ASP A 1 157 ? 5.936 -42.806 19.237 1.00 30.31 157 ASP A C 1
ATOM 1270 O O . ASP A 1 157 ? 6.061 -43.648 18.356 1.00 30.31 157 ASP A O 1
ATOM 1274 N N . ASP A 1 158 ? 6.872 -41.888 19.502 1.00 31.55 158 ASP A N 1
ATOM 1275 C CA . ASP A 1 158 ? 8.277 -42.261 19.697 1.00 31.55 158 ASP A CA 1
ATOM 1276 C C . ASP A 1 158 ? 9.034 -41.174 20.476 1.00 31.55 158 ASP A C 1
ATOM 1278 O O . ASP A 1 158 ? 8.932 -39.971 20.226 1.00 31.55 158 ASP A O 1
ATOM 1282 N N . ALA A 1 159 ? 9.775 -41.639 21.477 1.00 39.44 159 ALA A N 1
ATOM 1283 C CA . ALA A 1 159 ? 10.592 -40.859 22.386 1.00 39.44 159 ALA A CA 1
ATOM 1284 C C . ALA A 1 159 ? 11.894 -40.394 21.717 1.00 39.44 159 ALA A C 1
ATOM 1286 O O . ALA A 1 159 ? 12.584 -41.188 21.077 1.00 39.44 159 ALA A O 1
ATOM 1287 N N . PHE A 1 160 ? 12.305 -39.147 21.964 1.00 31.88 160 PHE A N 1
ATOM 1288 C CA . PHE A 1 160 ? 13.720 -38.791 21.894 1.00 31.88 160 PHE A CA 1
ATOM 1289 C C . PHE A 1 160 ? 14.086 -37.735 22.940 1.00 31.88 160 PHE A C 1
ATOM 1291 O O . PHE A 1 160 ? 13.468 -36.678 23.051 1.00 31.88 160 PHE A O 1
ATOM 1298 N N . ASP A 1 161 ? 15.088 -38.112 23.723 1.00 33.31 161 ASP A N 1
ATOM 1299 C CA . ASP A 1 161 ? 15.685 -37.438 24.865 1.00 33.31 161 ASP A CA 1
ATOM 1300 C C . ASP A 1 161 ? 16.865 -36.556 24.415 1.00 33.31 161 ASP A C 1
ATOM 1302 O O . ASP A 1 161 ? 17.510 -36.829 23.401 1.00 33.31 161 ASP A O 1
ATOM 1306 N N . GLY A 1 162 ? 17.190 -35.544 25.221 1.00 31.94 162 GLY A N 1
ATOM 1307 C CA . GLY A 1 162 ? 18.523 -34.944 25.249 1.00 31.94 162 GLY A CA 1
ATOM 1308 C C . GLY A 1 162 ? 18.670 -33.518 24.709 1.00 31.94 162 GLY A C 1
ATOM 1309 O O . GLY A 1 162 ? 18.556 -33.259 23.515 1.00 31.94 162 GLY A O 1
ATOM 1310 N N . GLY A 1 163 ? 19.116 -32.619 25.594 1.00 31.47 163 GLY A N 1
ATOM 1311 C CA . GLY A 1 163 ? 20.094 -31.595 25.208 1.00 31.47 163 GLY A CA 1
ATOM 1312 C C . GLY A 1 163 ? 19.733 -30.146 25.511 1.00 31.47 163 GLY A C 1
ATOM 1313 O O . GLY A 1 163 ? 19.458 -29.359 24.612 1.00 31.47 163 GLY A O 1
ATOM 1314 N N . THR A 1 164 ? 19.840 -29.764 26.780 1.00 40.47 164 THR A N 1
ATOM 1315 C CA . THR A 1 164 ? 20.037 -28.385 27.237 1.00 40.47 164 THR A CA 1
ATOM 1316 C C . THR A 1 164 ? 21.272 -27.759 26.577 1.00 40.47 164 THR A C 1
ATOM 1318 O O . THR A 1 164 ? 22.400 -28.163 26.853 1.00 40.47 164 THR A O 1
ATOM 1321 N N . VAL A 1 165 ? 21.077 -26.720 25.761 1.00 39.53 165 VAL A N 1
ATOM 1322 C CA . VAL A 1 165 ? 22.150 -25.804 25.346 1.00 39.53 165 VAL A CA 1
ATOM 1323 C C . VAL A 1 165 ? 21.729 -24.382 25.687 1.00 39.53 165 VAL A C 1
ATOM 1325 O O . VAL A 1 165 ? 20.832 -23.804 25.077 1.00 39.53 165 VAL A O 1
ATOM 1328 N N . ALA A 1 166 ? 22.388 -23.836 26.705 1.00 41.19 166 ALA A N 1
ATOM 1329 C CA . ALA A 1 166 ? 22.362 -22.426 27.036 1.00 41.19 166 ALA A CA 1
ATOM 1330 C C . ALA A 1 166 ? 23.086 -21.643 25.932 1.00 41.19 166 ALA A C 1
ATOM 1332 O O . ALA A 1 166 ? 24.296 -21.774 25.762 1.00 41.19 166 ALA A O 1
ATOM 1333 N N . THR A 1 167 ? 22.350 -20.824 25.183 1.00 38.31 167 THR A N 1
ATOM 1334 C CA . THR A 1 167 ? 22.939 -19.752 24.376 1.00 38.31 167 THR A CA 1
ATOM 1335 C C . THR A 1 167 ? 22.715 -18.432 25.095 1.00 38.31 167 THR A C 1
ATOM 1337 O O . THR A 1 167 ? 21.634 -17.845 25.010 1.00 38.31 167 THR A O 1
ATOM 1340 N N . ASP A 1 168 ? 23.753 -18.003 25.809 1.00 33.50 168 ASP A N 1
ATOM 1341 C CA . ASP A 1 168 ? 23.980 -16.618 26.207 1.00 33.50 168 ASP A CA 1
ATOM 1342 C C . ASP A 1 168 ? 23.976 -15.739 24.950 1.00 33.50 168 ASP A C 1
ATOM 1344 O O . ASP A 1 168 ? 24.883 -15.804 24.118 1.00 33.50 168 ASP A O 1
ATOM 1348 N N . TRP A 1 169 ? 22.941 -14.916 24.804 1.00 36.88 169 TRP A N 1
ATOM 1349 C CA . TRP A 1 169 ? 22.928 -13.820 23.844 1.00 36.88 169 TRP A CA 1
ATOM 1350 C C . TRP A 1 169 ? 23.281 -12.527 24.584 1.00 36.88 169 TRP A C 1
ATOM 1352 O O . TRP A 1 169 ? 22.574 -12.156 25.524 1.00 36.88 169 TRP A O 1
ATOM 1362 N N . PRO A 1 170 ? 24.352 -11.814 24.191 1.00 37.56 170 PRO A N 1
ATOM 1363 C CA . PRO A 1 170 ? 24.704 -10.554 24.820 1.00 37.56 170 PRO A CA 1
ATOM 1364 C C . PRO A 1 170 ? 23.672 -9.477 24.470 1.00 37.56 170 PRO A C 1
ATOM 1366 O O . PRO A 1 170 ? 23.284 -9.292 23.315 1.00 37.56 170 PRO A O 1
ATOM 1369 N N . ASN A 1 171 ? 23.247 -8.760 25.508 1.00 41.41 171 ASN A N 1
ATOM 1370 C CA . ASN A 1 171 ? 22.319 -7.637 25.474 1.00 41.41 171 ASN A CA 1
ATOM 1371 C C . ASN A 1 171 ? 22.737 -6.570 24.451 1.00 41.41 171 ASN A C 1
ATOM 1373 O O . ASN A 1 171 ? 23.596 -5.734 24.726 1.00 41.41 171 ASN A O 1
ATOM 1377 N N . LEU A 1 172 ? 22.066 -6.546 23.299 1.00 40.12 172 LEU A N 1
ATOM 1378 C CA . LEU A 1 172 ? 22.109 -5.430 22.355 1.00 40.12 172 LEU A CA 1
ATOM 1379 C C . LEU A 1 172 ? 20.932 -4.478 22.623 1.00 40.12 172 LEU A C 1
ATOM 1381 O O . LEU A 1 172 ? 20.060 -4.257 21.788 1.00 40.12 172 LEU A O 1
ATOM 1385 N N . SER A 1 173 ? 20.888 -3.929 23.835 1.00 40.38 173 SER A N 1
ATOM 1386 C CA . SER A 1 173 ? 19.938 -2.901 24.266 1.00 40.38 173 SER A CA 1
ATOM 1387 C C . SER A 1 173 ? 20.558 -1.513 24.113 1.00 40.38 173 SER A C 1
ATOM 1389 O O . SER A 1 173 ? 20.729 -0.762 25.072 1.00 40.38 173 SER A O 1
ATOM 1391 N N . THR A 1 174 ? 20.934 -1.138 22.891 1.00 46.53 174 THR A N 1
ATOM 1392 C CA . THR A 1 174 ? 21.336 0.243 22.603 1.00 46.53 174 THR A CA 1
ATOM 1393 C C . THR A 1 174 ? 20.905 0.629 21.191 1.00 46.53 174 THR A C 1
ATOM 1395 O O . THR A 1 174 ? 21.344 0.040 20.212 1.00 46.53 174 THR A O 1
ATOM 1398 N N . ALA A 1 175 ? 20.044 1.648 21.120 1.00 40.00 175 ALA A N 1
ATOM 1399 C CA . ALA A 1 175 ? 19.641 2.388 19.922 1.00 40.00 175 ALA A CA 1
ATOM 1400 C C . ALA A 1 175 ? 18.613 1.741 18.968 1.00 40.00 175 ALA A C 1
ATOM 1402 O O . ALA A 1 175 ? 18.798 1.697 17.759 1.00 40.00 175 ALA A O 1
ATOM 1403 N N . THR A 1 176 ? 17.429 1.405 19.479 1.00 38.50 176 THR A N 1
ATOM 1404 C CA . THR A 1 176 ? 16.191 1.740 18.754 1.00 38.50 176 THR A CA 1
ATOM 1405 C C . THR A 1 176 ? 15.188 2.292 19.754 1.00 38.50 176 THR A C 1
ATOM 1407 O O . THR A 1 176 ? 14.694 1.576 20.616 1.00 38.50 176 THR A O 1
ATOM 1410 N N . GLY A 1 177 ? 14.884 3.586 19.653 1.00 38.44 177 GLY A N 1
ATOM 1411 C CA . GLY A 1 177 ? 13.746 4.205 20.331 1.00 38.44 177 GLY A CA 1
ATOM 1412 C C . GLY A 1 177 ? 12.424 3.716 19.738 1.00 38.44 177 GLY A C 1
ATOM 1413 O O . GLY A 1 177 ? 11.624 4.519 19.270 1.00 38.44 177 GLY A O 1
ATOM 1414 N N . LEU A 1 178 ? 12.201 2.397 19.713 1.00 41.75 178 LEU A N 1
ATOM 1415 C CA . LEU A 1 178 ? 10.860 1.847 19.662 1.00 41.75 178 LEU A CA 1
ATOM 1416 C C . LEU A 1 178 ? 10.236 2.214 21.001 1.00 41.75 178 LEU A C 1
ATOM 1418 O O . LEU A 1 178 ? 10.554 1.630 22.035 1.00 41.75 178 LEU A O 1
ATOM 1422 N N . THR A 1 179 ? 9.373 3.223 20.979 1.00 45.66 179 THR A N 1
ATOM 1423 C CA . THR A 1 179 ? 8.383 3.441 22.024 1.00 45.66 179 THR A CA 1
ATOM 1424 C C . THR A 1 179 ? 7.666 2.114 22.238 1.00 45.66 179 THR A C 1
ATOM 1426 O O . THR A 1 179 ? 6.809 1.733 21.438 1.00 45.66 179 THR A O 1
ATOM 1429 N N . SER A 1 180 ? 8.075 1.372 23.266 1.00 42.34 180 SER A N 1
ATOM 1430 C CA . SER A 1 180 ? 7.332 0.229 23.765 1.00 42.34 180 SER A CA 1
ATOM 1431 C C . SER A 1 180 ? 5.995 0.791 24.222 1.00 42.34 180 SER A C 1
ATOM 1433 O O . SER A 1 180 ? 5.889 1.402 25.286 1.00 42.34 180 SER A O 1
ATOM 1435 N N . TYR A 1 181 ? 4.999 0.712 23.343 1.00 47.69 181 TYR A N 1
ATOM 1436 C CA . TYR A 1 181 ? 3.622 1.002 23.687 1.00 47.69 181 TYR A CA 1
ATOM 1437 C C . TYR A 1 181 ? 3.203 -0.095 24.661 1.00 47.69 181 TYR A C 1
ATOM 1439 O O . TYR A 1 181 ? 2.737 -1.158 24.260 1.00 47.69 181 TYR A O 1
ATOM 1447 N N . SER A 1 182 ? 3.439 0.148 25.950 1.00 45.28 182 SER A N 1
ATOM 1448 C CA . SER A 1 182 ? 2.852 -0.636 27.026 1.00 45.28 182 SER A CA 1
ATOM 1449 C C . SER A 1 182 ? 1.354 -0.350 27.004 1.00 45.28 182 SER A C 1
ATOM 1451 O O . SER A 1 182 ? 0.871 0.605 27.616 1.00 45.28 182 SER A O 1
ATOM 1453 N N . HIS A 1 183 ? 0.627 -1.109 26.187 1.00 54.38 183 HIS A N 1
ATOM 1454 C CA . HIS A 1 183 ? -0.824 -1.127 26.219 1.00 54.38 183 HIS A CA 1
ATOM 1455 C C . HIS A 1 183 ? -1.221 -1.812 27.524 1.00 54.38 183 HIS A C 1
ATOM 1457 O O . HIS A 1 183 ? -1.149 -3.031 27.653 1.00 54.38 183 HIS A O 1
ATOM 1463 N N . ALA A 1 184 ? -1.578 -1.011 28.529 1.00 57.94 184 ALA A N 1
ATOM 1464 C CA . ALA A 1 184 ? -2.303 -1.537 29.672 1.00 57.94 184 ALA A CA 1
ATOM 1465 C C . ALA A 1 184 ? -3.652 -2.049 29.137 1.00 57.94 184 ALA A C 1
ATOM 1467 O O . ALA A 1 184 ? -4.378 -1.245 28.538 1.00 57.94 184 ALA A O 1
ATOM 1468 N N . PRO A 1 185 ? -3.976 -3.345 29.302 1.00 60.75 185 PRO A N 1
ATOM 1469 C CA . PRO A 1 185 ? -5.184 -3.927 28.734 1.00 60.75 185 PRO A CA 1
ATOM 1470 C C . PRO A 1 185 ? -6.387 -3.147 29.243 1.00 60.75 185 PRO A C 1
ATOM 1472 O O . PRO A 1 185 ? -6.580 -2.969 30.454 1.00 60.75 185 PRO A O 1
ATOM 1475 N N . SER A 1 186 ? -7.182 -2.620 28.317 1.00 69.94 186 SER A N 1
ATOM 1476 C CA . SER A 1 186 ? -8.359 -1.869 28.716 1.00 69.94 186 SER A CA 1
ATOM 1477 C C . SER A 1 186 ? -9.429 -2.883 29.120 1.00 69.94 186 SER A C 1
ATOM 1479 O O . SER A 1 186 ? -10.016 -3.558 28.283 1.00 69.94 186 SER A O 1
ATOM 1481 N N . ASN A 1 187 ? -9.715 -3.005 30.421 1.00 75.62 187 ASN A N 1
ATOM 1482 C CA . ASN A 1 187 ? -10.765 -3.899 30.947 1.00 75.62 187 ASN A CA 1
ATOM 1483 C C . ASN A 1 187 ? -12.195 -3.489 30.528 1.00 75.62 187 ASN A C 1
ATOM 1485 O O . ASN A 1 187 ? -13.187 -3.978 31.076 1.00 75.62 187 ASN A O 1
ATOM 1489 N N . ARG A 1 188 ? -12.325 -2.541 29.598 1.00 86.62 188 ARG A N 1
ATOM 1490 C CA . ARG A 1 188 ? -13.580 -1.942 29.177 1.00 86.62 188 ARG A CA 1
ATOM 1491 C C . ARG A 1 188 ? -13.862 -2.340 27.734 1.00 86.62 188 ARG A C 1
ATOM 1493 O O . ARG A 1 188 ? -13.072 -2.069 26.844 1.00 86.62 188 ARG A O 1
ATOM 1500 N N . MET A 1 189 ? -15.044 -2.913 27.532 1.00 88.56 189 MET A N 1
ATOM 1501 C CA . MET A 1 189 ? -15.590 -3.209 26.209 1.00 88.56 189 MET A CA 1
ATOM 1502 C C . MET A 1 189 ? -15.709 -1.910 25.398 1.00 88.56 189 MET A C 1
ATOM 1504 O O . MET A 1 189 ? -16.260 -0.921 25.898 1.00 88.56 189 MET A O 1
ATOM 1508 N N . LEU A 1 190 ? -15.192 -1.912 24.172 1.00 93.69 190 LEU A N 1
ATOM 1509 C CA . LEU A 1 190 ? -15.256 -0.786 23.255 1.00 93.69 190 LEU A CA 1
ATOM 1510 C C . LEU A 1 190 ? -16.708 -0.543 22.843 1.00 93.69 190 LEU A C 1
ATOM 1512 O O . LEU A 1 190 ? -17.428 -1.432 22.376 1.00 93.69 190 LEU A O 1
ATOM 1516 N N . THR A 1 191 ? -17.137 0.703 22.988 1.00 95.44 191 THR A N 1
ATOM 1517 C CA . THR A 1 191 ? -18.450 1.133 22.518 1.00 95.44 191 THR A CA 1
ATOM 1518 C C . THR A 1 191 ? -18.441 1.310 21.002 1.00 95.44 191 THR A C 1
ATOM 1520 O O . THR A 1 191 ? -17.443 1.702 20.398 1.00 95.44 191 THR A O 1
ATOM 1523 N N . ASN A 1 192 ? -19.601 1.120 20.381 1.00 96.31 192 ASN A N 1
A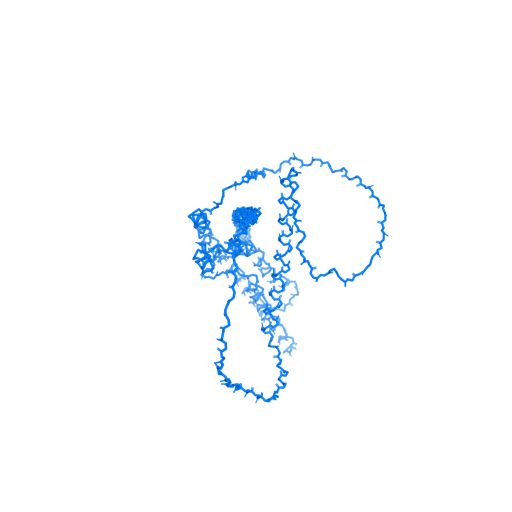TOM 1524 C CA . ASN A 1 192 ? -19.818 1.354 18.953 1.00 96.31 192 ASN A CA 1
ATOM 1525 C C . ASN A 1 1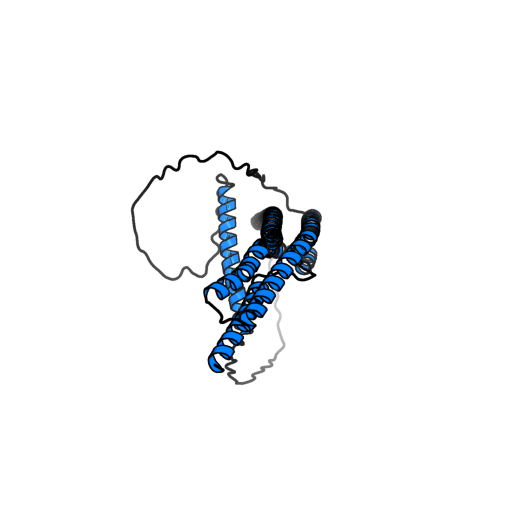92 ? -19.319 2.732 18.473 1.00 96.31 192 ASN A C 1
ATOM 1527 O O . ASN A 1 192 ? -18.760 2.855 17.384 1.00 96.31 192 ASN A O 1
ATOM 1531 N N . LYS A 1 193 ? -19.484 3.767 19.310 1.00 96.62 193 LYS A N 1
ATOM 1532 C CA . LYS A 1 193 ? -19.007 5.128 19.027 1.00 96.62 193 LYS A CA 1
ATOM 1533 C C . LYS A 1 193 ? -17.479 5.206 19.005 1.00 96.62 193 LYS A C 1
ATOM 1535 O O . LYS A 1 193 ? -16.933 5.852 18.119 1.00 96.62 193 LYS A O 1
ATOM 1540 N N . GLU A 1 194 ? -16.799 4.541 19.939 1.00 96.19 194 GLU A N 1
ATOM 1541 C CA . GLU A 1 194 ? -15.331 4.507 20.007 1.00 96.19 194 GLU A CA 1
ATOM 1542 C C . GLU A 1 194 ? -14.736 3.757 18.810 1.00 96.19 194 GLU A C 1
ATOM 1544 O O . GLU A 1 194 ? -13.801 4.265 18.189 1.00 96.19 194 GLU A O 1
ATOM 1549 N N . ILE A 1 195 ? -15.315 2.607 18.436 1.00 96.06 195 ILE A N 1
ATOM 1550 C CA . ILE A 1 195 ? -14.904 1.836 17.249 1.00 96.06 195 ILE A CA 1
ATOM 1551 C C . ILE A 1 195 ? -15.021 2.712 15.999 1.00 96.06 195 ILE A C 1
ATOM 1553 O O . ILE A 1 195 ? -14.048 2.870 15.260 1.00 96.06 195 ILE A O 1
ATOM 1557 N N . LEU A 1 196 ? -16.182 3.342 15.790 1.00 96.31 196 LEU A N 1
ATOM 1558 C CA . LEU A 1 196 ? -16.424 4.182 14.619 1.00 96.31 196 LEU A CA 1
ATOM 1559 C C . LEU A 1 196 ? -15.529 5.428 14.607 1.00 96.31 196 LEU A C 1
ATOM 1561 O O . LEU A 1 196 ? -15.021 5.808 13.557 1.00 96.31 196 LEU A O 1
ATOM 1565 N N . GLN A 1 197 ? -15.294 6.052 15.763 1.00 96.88 197 GLN A N 1
ATOM 1566 C CA . GLN A 1 197 ? -14.420 7.218 15.874 1.00 96.88 197 GLN A CA 1
ATOM 1567 C C . GLN A 1 197 ? -12.960 6.868 15.562 1.00 96.88 197 GLN A C 1
ATOM 1569 O O . GLN A 1 197 ? -12.290 7.619 14.846 1.00 96.88 197 GLN A O 1
ATOM 1574 N N . ARG A 1 198 ? -12.453 5.741 16.082 1.00 96.31 198 ARG A N 1
ATOM 1575 C CA . ARG A 1 198 ? -11.096 5.258 15.782 1.00 96.31 198 ARG A CA 1
ATOM 1576 C C . ARG A 1 198 ? -10.966 4.917 14.305 1.00 96.31 198 ARG A C 1
ATOM 1578 O O . ARG A 1 198 ? -10.049 5.423 13.658 1.00 96.31 198 ARG A O 1
ATOM 1585 N N . TYR A 1 199 ? -11.927 4.167 13.771 1.00 96.69 199 TYR A N 1
ATOM 1586 C CA . TYR A 1 199 ? -12.008 3.843 12.352 1.00 96.69 199 TYR A CA 1
ATOM 1587 C C . TYR A 1 199 ? -12.003 5.107 11.480 1.00 96.69 199 TYR A C 1
ATOM 1589 O O . TYR A 1 199 ? -11.164 5.240 10.595 1.00 96.69 199 TYR A O 1
ATOM 1597 N N . TRP A 1 200 ? -12.874 6.077 11.772 1.00 96.88 200 TRP A N 1
ATOM 1598 C CA . TRP A 1 200 ? -12.968 7.337 11.031 1.00 96.88 200 TRP A CA 1
ATOM 1599 C C . TRP A 1 200 ? -11.649 8.108 11.051 1.00 96.88 200 TRP A C 1
ATOM 1601 O O . TRP A 1 200 ? -11.167 8.560 10.015 1.00 96.88 200 TRP A O 1
ATOM 1611 N N . LYS A 1 201 ? -11.010 8.215 12.222 1.00 96.88 201 LYS A N 1
ATOM 1612 C CA . LYS A 1 201 ? -9.714 8.888 12.359 1.00 96.88 201 LYS A CA 1
ATOM 1613 C C . LYS A 1 201 ? -8.625 8.196 11.536 1.00 96.88 201 LYS A C 1
ATOM 1615 O O . LYS A 1 201 ? -7.818 8.884 10.909 1.00 96.88 201 LYS A O 1
ATOM 1620 N N . LEU A 1 202 ? -8.585 6.864 11.542 1.00 96.50 202 LEU A N 1
ATOM 1621 C CA . LEU A 1 202 ? -7.684 6.080 10.696 1.00 96.50 202 LEU A CA 1
ATOM 1622 C C . LEU A 1 202 ? -7.976 6.350 9.217 1.00 96.50 202 LEU A C 1
ATOM 1624 O O . LEU A 1 202 ? -7.069 6.755 8.494 1.00 96.50 202 LEU A O 1
ATOM 1628 N N . GLN A 1 203 ? -9.237 6.248 8.802 1.00 95.75 203 GLN A N 1
ATOM 1629 C CA . GLN A 1 203 ? -9.675 6.465 7.426 1.00 95.75 203 GLN A CA 1
ATOM 1630 C C . GLN A 1 203 ? -9.312 7.864 6.909 1.00 95.75 203 GLN A C 1
ATOM 1632 O O . GLN A 1 203 ? -8.739 7.987 5.829 1.00 95.75 203 GLN A O 1
ATOM 1637 N N . CYS A 1 204 ? -9.552 8.925 7.686 1.00 95.56 204 CYS A N 1
ATOM 1638 C CA . CYS A 1 204 ? -9.160 10.285 7.306 1.00 95.56 204 CYS A CA 1
ATOM 1639 C C . CYS A 1 204 ? -7.645 10.417 7.114 1.00 95.56 204 CYS A C 1
ATOM 1641 O O . CYS A 1 204 ? -7.191 11.061 6.169 1.00 95.56 204 CYS A O 1
ATOM 1643 N N . ARG A 1 205 ? -6.847 9.807 8.002 1.00 95.12 205 ARG A N 1
ATOM 1644 C CA . ARG A 1 205 ? -5.384 9.834 7.879 1.00 95.12 205 ARG A CA 1
ATOM 1645 C C . ARG A 1 205 ? -4.926 9.078 6.635 1.00 95.12 205 ARG A C 1
ATOM 1647 O O . ARG A 1 205 ? -4.068 9.600 5.932 1.00 95.12 205 ARG A O 1
ATOM 1654 N N . LEU A 1 206 ? -5.493 7.896 6.372 1.00 94.56 206 LEU A N 1
ATOM 1655 C CA . LEU A 1 206 ? -5.199 7.115 5.168 1.00 94.56 206 LEU A CA 1
ATOM 1656 C C . LEU A 1 206 ? -5.590 7.871 3.895 1.00 94.56 206 LEU A C 1
ATOM 1658 O O . LEU A 1 206 ? -4.828 7.867 2.940 1.00 94.56 206 LEU A O 1
ATOM 1662 N N . MET A 1 207 ? -6.733 8.559 3.869 1.00 93.62 207 MET A N 1
ATOM 1663 C CA . MET A 1 207 ? -7.167 9.314 2.688 1.00 93.62 207 MET A CA 1
ATOM 1664 C C . MET A 1 207 ? -6.214 10.474 2.359 1.00 93.62 207 MET A C 1
ATOM 1666 O O . MET A 1 207 ? -5.891 10.719 1.200 1.00 93.62 207 MET A O 1
ATOM 1670 N N . THR A 1 208 ? -5.721 11.184 3.374 1.00 92.56 208 THR A N 1
ATOM 1671 C CA . THR A 1 208 ? -4.758 12.272 3.156 1.00 92.56 208 THR A CA 1
ATOM 1672 C C . THR A 1 208 ? -3.426 11.742 2.628 1.00 92.56 208 THR A C 1
ATOM 1674 O O . THR A 1 208 ? -2.854 12.315 1.698 1.00 92.56 208 THR A O 1
ATOM 1677 N N . THR A 1 209 ? -2.928 10.634 3.183 1.00 94.06 209 THR A N 1
ATOM 1678 C CA . THR A 1 209 ? -1.677 10.026 2.713 1.00 94.06 209 THR A CA 1
ATOM 1679 C C . THR A 1 209 ? -1.842 9.323 1.367 1.00 94.06 209 THR A C 1
ATOM 1681 O O . THR A 1 209 ? -0.897 9.333 0.578 1.00 94.06 209 THR A O 1
ATOM 1684 N N . SER A 1 210 ? -3.036 8.815 1.039 1.00 93.94 210 SER A N 1
ATOM 1685 C CA . SER A 1 210 ? -3.330 8.182 -0.252 1.00 93.94 210 SER A CA 1
ATOM 1686 C C . SER A 1 210 ? -3.178 9.172 -1.396 1.00 93.94 210 SER A C 1
ATOM 1688 O O . SER A 1 210 ? -2.527 8.863 -2.388 1.00 93.94 210 SER A O 1
ATOM 1690 N N . LEU A 1 211 ? -3.691 10.393 -1.236 1.00 92.31 211 LEU A N 1
ATOM 1691 C CA . LEU A 1 211 ? -3.603 11.432 -2.257 1.00 92.31 211 LEU A CA 1
ATOM 1692 C C . LEU A 1 211 ? -2.149 11.849 -2.530 1.00 92.31 211 LEU A C 1
ATOM 1694 O O . LEU A 1 211 ? -1.765 12.080 -3.679 1.00 92.31 211 LEU A O 1
ATOM 1698 N N . ALA A 1 212 ? -1.324 11.929 -1.483 1.00 91.56 212 ALA A N 1
ATOM 1699 C CA . ALA A 1 212 ? 0.101 12.219 -1.623 1.00 91.56 212 ALA A CA 1
ATOM 1700 C C . ALA A 1 212 ? 0.844 11.067 -2.323 1.00 91.56 212 ALA A C 1
ATOM 1702 O O . ALA A 1 212 ? 1.593 11.302 -3.275 1.00 91.56 212 ALA A O 1
ATOM 1703 N N . LEU A 1 213 ? 0.575 9.824 -1.905 1.00 92.25 213 LEU A N 1
ATOM 1704 C CA . LEU A 1 213 ? 1.124 8.613 -2.516 1.00 92.25 213 LEU A CA 1
ATOM 1705 C C . LEU A 1 213 ? 0.723 8.483 -3.985 1.00 92.25 213 LEU A C 1
ATOM 1707 O O . LEU A 1 213 ? 1.571 8.158 -4.802 1.00 92.25 213 LEU A O 1
ATOM 1711 N N . GLN A 1 214 ? -0.523 8.794 -4.347 1.00 93.19 214 GLN A N 1
ATOM 1712 C CA . GLN A 1 214 ? -1.004 8.750 -5.730 1.00 93.19 214 GLN A CA 1
ATOM 1713 C C . GLN A 1 214 ? -0.158 9.614 -6.662 1.00 93.19 214 GLN A C 1
ATOM 1715 O O . GLN A 1 214 ? 0.241 9.153 -7.726 1.00 93.19 214 GLN A O 1
ATOM 1720 N N . ARG A 1 215 ? 0.152 10.855 -6.265 1.00 92.00 215 ARG A N 1
ATOM 1721 C CA . ARG A 1 215 ? 0.970 11.765 -7.085 1.00 92.00 215 ARG A CA 1
ATOM 1722 C C . ARG A 1 215 ? 2.381 11.226 -7.287 1.00 92.00 215 ARG A C 1
ATOM 1724 O O . ARG A 1 215 ? 2.904 11.277 -8.393 1.00 92.00 215 ARG A O 1
ATOM 1731 N N . TRP A 1 216 ? 2.979 10.689 -6.230 1.00 92.00 216 TRP A N 1
ATOM 1732 C CA . TRP A 1 216 ? 4.310 10.095 -6.303 1.00 92.00 216 TRP A CA 1
ATOM 1733 C C . TRP A 1 216 ? 4.328 8.800 -7.131 1.00 92.00 216 TRP A C 1
ATOM 1735 O O . TRP A 1 216 ? 5.191 8.624 -7.989 1.00 92.00 216 TRP A O 1
ATOM 1745 N N . MET A 1 217 ? 3.330 7.938 -6.946 1.00 90.56 217 MET A N 1
ATOM 1746 C CA . MET A 1 217 ? 3.124 6.730 -7.743 1.00 90.56 217 MET A CA 1
ATOM 1747 C C . MET A 1 217 ? 2.926 7.054 -9.223 1.00 90.56 217 MET A C 1
ATOM 1749 O O . MET A 1 217 ? 3.486 6.365 -10.069 1.00 90.56 217 MET A O 1
ATOM 1753 N N . ALA A 1 218 ? 2.199 8.128 -9.548 1.00 90.31 218 ALA A N 1
ATOM 1754 C CA . ALA A 1 218 ? 2.050 8.620 -10.916 1.00 90.31 218 ALA A CA 1
ATOM 1755 C C . ALA A 1 218 ? 3.411 8.893 -11.563 1.00 90.31 218 ALA A C 1
ATOM 1757 O O . ALA A 1 218 ? 3.663 8.458 -12.684 1.00 90.31 218 ALA A O 1
ATOM 1758 N N . CYS A 1 219 ? 4.303 9.580 -10.840 1.00 89.94 219 CYS A N 1
ATOM 1759 C CA . CYS A 1 219 ? 5.651 9.877 -11.312 1.00 89.94 219 CYS A CA 1
ATOM 1760 C C . CYS A 1 219 ? 6.452 8.596 -11.570 1.00 89.94 219 CYS A C 1
ATOM 1762 O O . CYS A 1 219 ? 7.116 8.500 -12.598 1.00 89.94 219 CYS A O 1
ATOM 1764 N N . TRP A 1 220 ? 6.351 7.597 -10.689 1.00 88.31 220 TRP A N 1
ATOM 1765 C CA . TRP A 1 220 ? 6.995 6.295 -10.888 1.00 88.31 220 TRP A CA 1
ATOM 1766 C C . TRP A 1 220 ? 6.438 5.533 -12.085 1.00 88.31 220 TRP A C 1
ATOM 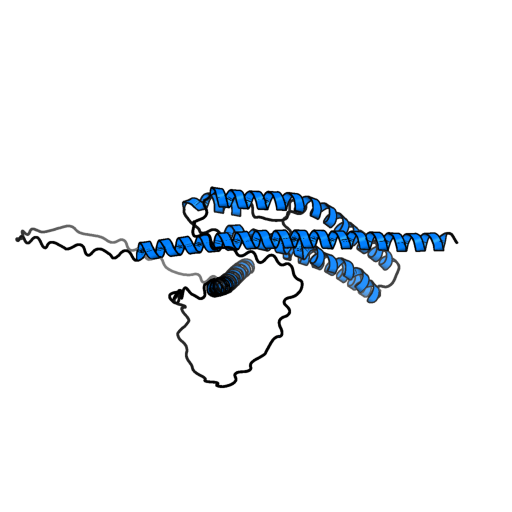1768 O O . TRP A 1 220 ? 7.208 5.027 -12.895 1.00 88.31 220 TRP A O 1
ATOM 1778 N N . ILE A 1 221 ? 5.115 5.481 -12.233 1.00 88.00 221 ILE A N 1
ATOM 1779 C CA . ILE A 1 221 ? 4.467 4.822 -13.370 1.00 88.00 221 ILE A CA 1
ATOM 1780 C C . ILE A 1 221 ? 4.894 5.504 -14.674 1.00 88.00 221 ILE A C 1
ATOM 1782 O O . ILE A 1 221 ? 5.318 4.825 -15.604 1.00 88.00 221 ILE A O 1
ATOM 1786 N N . LEU A 1 222 ? 4.868 6.839 -14.737 1.00 89.12 222 LEU A N 1
ATOM 1787 C CA . LEU A 1 222 ? 5.319 7.596 -15.908 1.00 89.12 222 LEU A CA 1
ATOM 1788 C C . LEU A 1 222 ? 6.809 7.394 -16.199 1.00 89.12 222 LEU A C 1
ATOM 1790 O O . LEU A 1 222 ? 7.182 7.281 -17.366 1.00 89.12 222 LEU A O 1
ATOM 1794 N N . LEU A 1 223 ? 7.652 7.310 -15.167 1.00 86.50 223 LEU A N 1
ATOM 1795 C CA . LEU A 1 223 ? 9.074 7.007 -15.310 1.00 86.50 223 LEU A CA 1
ATOM 1796 C C . LEU A 1 223 ? 9.277 5.610 -15.905 1.00 86.50 223 LEU A C 1
ATOM 1798 O O . LEU A 1 223 ? 10.014 5.474 -16.876 1.00 86.50 223 LEU A O 1
ATOM 1802 N N . ILE A 1 224 ? 8.596 4.593 -15.371 1.00 86.81 224 ILE A N 1
ATOM 1803 C CA . ILE A 1 224 ? 8.676 3.207 -15.853 1.00 86.81 224 ILE A CA 1
ATOM 1804 C C . ILE A 1 224 ? 8.163 3.110 -17.290 1.00 86.81 224 ILE A C 1
ATOM 1806 O O . ILE A 1 224 ? 8.809 2.472 -18.118 1.00 86.81 224 ILE A O 1
ATOM 1810 N N . LEU A 1 225 ? 7.047 3.766 -17.616 1.00 86.88 225 LEU A N 1
ATOM 1811 C CA . LEU A 1 225 ? 6.498 3.797 -18.973 1.00 86.88 225 LEU A CA 1
ATOM 1812 C C . LEU A 1 225 ? 7.442 4.503 -19.949 1.00 86.88 225 LEU A C 1
ATOM 1814 O O . LEU A 1 225 ? 7.707 3.973 -21.024 1.00 86.88 225 LEU A O 1
ATOM 1818 N N . SER A 1 226 ? 7.992 5.657 -19.568 1.00 86.00 226 SER A N 1
ATOM 1819 C CA . SER A 1 226 ? 8.942 6.404 -20.403 1.00 86.00 226 SER A CA 1
ATOM 1820 C C . SER A 1 226 ? 10.228 5.609 -20.623 1.00 86.00 226 SER A C 1
ATOM 1822 O O . SER A 1 226 ? 10.708 5.510 -21.749 1.00 86.00 226 SER A O 1
ATOM 1824 N N . TRP A 1 227 ? 10.756 4.986 -19.567 1.00 88.19 227 TRP A N 1
ATOM 1825 C CA . TRP A 1 227 ? 11.914 4.097 -19.639 1.00 88.19 227 TRP A CA 1
ATOM 1826 C C . TRP A 1 227 ? 11.634 2.918 -20.571 1.00 88.19 227 TRP A C 1
ATOM 1828 O O . TRP A 1 227 ? 12.400 2.650 -21.493 1.00 88.19 227 TRP A O 1
ATOM 1838 N N . SER A 1 228 ? 10.489 2.261 -20.385 1.00 85.50 228 SER A N 1
ATOM 1839 C CA . SER A 1 228 ? 10.064 1.130 -21.208 1.00 85.50 228 SER A CA 1
ATOM 1840 C C . SER A 1 228 ? 9.926 1.517 -22.680 1.00 85.50 228 SER A C 1
ATOM 1842 O O . SER A 1 228 ? 10.366 0.774 -23.553 1.00 85.50 228 SER A O 1
ATOM 1844 N N . LEU A 1 229 ? 9.366 2.696 -22.960 1.00 86.38 229 LEU A N 1
ATOM 1845 C CA . LEU A 1 229 ? 9.198 3.223 -24.311 1.00 86.38 229 LEU A CA 1
ATOM 1846 C C . LEU A 1 229 ? 10.543 3.519 -24.987 1.00 86.38 229 LEU A C 1
ATOM 1848 O O . LEU A 1 229 ? 10.733 3.155 -26.144 1.00 86.38 229 LEU A O 1
ATOM 1852 N N . VAL A 1 230 ? 11.493 4.136 -24.278 1.00 87.38 230 VAL A N 1
ATOM 1853 C CA . VAL A 1 230 ? 12.832 4.424 -24.822 1.00 87.38 230 VAL A CA 1
ATOM 1854 C C . VAL A 1 230 ? 13.565 3.132 -25.187 1.00 87.38 230 VAL A C 1
ATOM 1856 O O . VAL A 1 230 ? 14.119 3.039 -26.281 1.00 87.38 230 VAL A O 1
ATOM 1859 N N . TYR A 1 231 ? 13.523 2.114 -24.324 1.00 84.62 231 TYR A N 1
ATOM 1860 C CA . TYR A 1 231 ? 14.128 0.809 -24.618 1.00 84.62 231 TYR A CA 1
ATOM 1861 C C . TYR A 1 231 ? 13.408 0.068 -25.749 1.00 84.62 231 TYR A C 1
ATOM 1863 O O . TYR A 1 231 ? 14.057 -0.547 -26.593 1.00 84.62 231 TYR A O 1
ATOM 1871 N N . LEU A 1 232 ? 12.080 0.181 -25.827 1.00 83.81 232 LEU A N 1
ATOM 1872 C CA . LEU A 1 232 ? 11.303 -0.343 -26.948 1.00 83.81 232 LEU A CA 1
ATOM 1873 C C . LEU A 1 232 ? 11.734 0.266 -28.284 1.00 83.81 232 LEU A C 1
ATOM 1875 O O . LEU A 1 232 ? 11.901 -0.473 -29.253 1.00 83.81 232 LEU A O 1
ATOM 1879 N N . LEU A 1 233 ? 11.912 1.589 -28.334 1.00 86.50 233 LEU A N 1
ATOM 1880 C CA . LEU A 1 233 ? 12.377 2.302 -29.526 1.00 86.50 233 LEU A CA 1
ATOM 1881 C C . LEU A 1 233 ? 13.826 1.941 -29.871 1.00 86.50 233 LEU A C 1
ATOM 1883 O O . LEU A 1 233 ? 14.151 1.750 -31.042 1.00 86.50 233 LEU A O 1
ATOM 1887 N N . TYR A 1 234 ? 14.684 1.787 -28.862 1.00 85.94 234 TYR A N 1
ATOM 1888 C CA . TYR A 1 234 ? 16.063 1.341 -29.047 1.00 85.94 234 TYR A CA 1
ATOM 1889 C C . TYR A 1 234 ? 16.126 -0.049 -29.704 1.00 85.94 234 TYR A C 1
ATOM 1891 O O . TYR A 1 234 ? 16.804 -0.222 -30.715 1.00 85.94 234 TYR A O 1
ATOM 1899 N N . TRP A 1 235 ? 15.327 -1.006 -29.225 1.00 85.62 235 TRP A N 1
ATOM 1900 C CA . TRP A 1 235 ? 15.238 -2.357 -29.795 1.00 85.62 235 TRP A CA 1
ATOM 1901 C C . TRP A 1 235 ? 14.618 -2.440 -31.190 1.00 85.62 235 TRP A C 1
ATOM 1903 O O . TRP A 1 235 ? 14.721 -3.477 -31.831 1.00 85.62 235 TRP A O 1
ATOM 1913 N N . ILE A 1 236 ? 13.943 -1.397 -31.681 1.00 85.31 236 ILE A N 1
ATOM 1914 C CA . ILE A 1 236 ? 13.492 -1.391 -33.084 1.00 85.31 236 ILE A CA 1
ATOM 1915 C C . ILE A 1 236 ? 14.691 -1.270 -34.037 1.00 85.31 236 ILE A C 1
ATOM 1917 O O . ILE A 1 236 ? 14.616 -1.737 -35.167 1.00 85.31 236 ILE A O 1
ATOM 1921 N N . SER A 1 237 ? 15.790 -0.660 -33.587 1.00 89.81 237 SER A N 1
ATOM 1922 C CA . SER A 1 237 ? 16.974 -0.396 -34.416 1.00 89.81 237 SER A CA 1
ATOM 1923 C C . SER A 1 237 ? 18.185 -1.272 -34.088 1.00 89.81 237 SER A C 1
ATOM 1925 O O . SER A 1 237 ? 19.140 -1.274 -34.857 1.00 89.81 237 SER A O 1
ATOM 1927 N N . HIS A 1 238 ? 18.162 -1.997 -32.968 1.00 87.38 238 HIS A N 1
ATOM 1928 C CA . HIS A 1 238 ? 19.292 -2.784 -32.471 1.00 87.38 238 HIS A CA 1
ATOM 1929 C C . HIS A 1 238 ? 18.837 -4.179 -32.042 1.00 87.38 238 HIS A C 1
ATOM 1931 O O . HIS A 1 238 ? 17.736 -4.340 -31.511 1.00 87.38 238 HIS A O 1
ATOM 1937 N N . GLU A 1 239 ? 19.705 -5.174 -32.215 1.00 87.44 239 GLU A N 1
ATOM 1938 C CA . GLU A 1 239 ? 19.470 -6.525 -31.703 1.00 87.44 239 GLU A CA 1
ATOM 1939 C C . GLU A 1 239 ? 19.372 -6.524 -30.171 1.00 87.44 239 GLU A C 1
ATOM 1941 O O . GLU A 1 239 ? 20.123 -5.841 -29.468 1.00 87.44 239 GLU A O 1
ATOM 1946 N N . ALA A 1 240 ? 18.418 -7.287 -29.636 1.00 83.25 240 ALA A N 1
ATOM 1947 C CA . ALA A 1 240 ? 18.164 -7.334 -28.203 1.00 83.25 240 ALA A CA 1
ATOM 1948 C C . ALA A 1 240 ? 19.238 -8.167 -27.482 1.00 83.25 240 ALA A C 1
ATOM 1950 O O . ALA A 1 240 ? 19.215 -9.396 -27.510 1.00 83.25 240 ALA A O 1
ATOM 1951 N N . SER A 1 241 ? 20.159 -7.501 -26.784 1.00 88.25 241 SER A N 1
ATOM 1952 C CA . SER A 1 241 ? 21.084 -8.165 -25.860 1.00 88.25 241 SER A CA 1
ATOM 1953 C C . SER A 1 241 ? 20.389 -8.545 -24.547 1.00 88.25 241 SER A C 1
ATOM 1955 O O . SER A 1 241 ? 19.564 -7.789 -24.027 1.00 88.25 241 SER A O 1
ATOM 1957 N N . ILE A 1 242 ? 20.789 -9.671 -23.940 1.00 86.44 242 ILE A N 1
ATOM 1958 C CA . ILE A 1 242 ? 20.323 -10.114 -22.608 1.00 86.44 242 ILE A CA 1
ATOM 1959 C C . ILE A 1 242 ? 20.527 -9.010 -21.559 1.00 86.44 242 ILE A C 1
ATOM 1961 O O . ILE A 1 242 ? 19.681 -8.794 -20.691 1.00 86.44 242 ILE A O 1
ATOM 1965 N N . ILE A 1 243 ? 21.636 -8.270 -21.653 1.00 89.06 243 ILE A N 1
ATOM 1966 C CA . ILE A 1 243 ? 21.938 -7.166 -20.737 1.00 89.06 243 ILE A CA 1
ATOM 1967 C C . ILE A 1 243 ? 20.886 -6.058 -20.864 1.00 89.06 243 ILE A C 1
ATOM 1969 O O . ILE A 1 243 ? 20.457 -5.492 -19.858 1.00 89.06 243 ILE A O 1
ATOM 1973 N N . ASP A 1 244 ? 20.437 -5.757 -22.080 1.00 84.75 244 ASP A N 1
ATOM 1974 C CA . ASP A 1 244 ? 19.420 -4.733 -22.304 1.00 84.75 244 ASP A CA 1
ATOM 1975 C C . ASP A 1 244 ? 18.033 -5.216 -21.879 1.00 84.75 244 ASP A C 1
ATOM 1977 O O . ASP A 1 244 ? 17.253 -4.421 -21.358 1.00 84.75 244 ASP A O 1
ATOM 1981 N N . MET A 1 245 ? 17.757 -6.523 -21.981 1.00 85.69 245 MET A N 1
ATOM 1982 C CA . MET A 1 245 ? 16.554 -7.128 -21.396 1.00 85.69 245 MET A CA 1
ATOM 1983 C C . MET A 1 245 ? 16.542 -6.990 -19.872 1.00 85.69 245 MET A C 1
ATOM 1985 O O . MET A 1 245 ? 15.525 -6.606 -19.301 1.00 85.69 245 MET A O 1
ATOM 1989 N N . LEU A 1 246 ? 17.671 -7.221 -19.197 1.00 87.75 246 LEU A N 1
ATOM 1990 C CA . LEU A 1 246 ? 17.773 -7.022 -17.747 1.00 87.75 246 LEU A CA 1
ATOM 1991 C C . LEU A 1 246 ? 17.595 -5.549 -17.348 1.00 87.75 246 LEU A C 1
ATOM 1993 O O . LEU A 1 246 ? 16.852 -5.260 -16.409 1.00 87.75 246 LEU A O 1
ATOM 1997 N N . LYS A 1 247 ? 18.213 -4.607 -18.079 1.00 87.19 247 LYS A N 1
ATOM 1998 C CA . LYS A 1 247 ? 18.022 -3.157 -17.860 1.00 87.19 247 LYS A CA 1
ATOM 1999 C C . LYS A 1 247 ? 16.570 -2.724 -18.065 1.00 87.19 247 LYS A C 1
ATOM 2001 O O . LYS A 1 247 ? 16.101 -1.815 -17.383 1.00 87.19 247 LYS A O 1
ATOM 2006 N N . PHE A 1 248 ? 15.872 -3.365 -18.997 1.00 85.12 248 PHE A N 1
ATOM 2007 C CA . PHE A 1 248 ? 14.451 -3.159 -19.239 1.00 85.12 248 PHE A CA 1
ATOM 2008 C C . PHE A 1 248 ? 13.577 -3.741 -18.110 1.00 85.12 248 PHE A C 1
ATOM 2010 O O . PHE A 1 248 ? 12.634 -3.091 -17.665 1.00 85.12 248 PHE A O 1
ATOM 2017 N N . CYS A 1 249 ? 13.900 -4.932 -17.596 1.00 87.38 249 CYS A N 1
ATOM 2018 C CA . CYS A 1 249 ? 13.140 -5.580 -16.522 1.00 87.38 249 CYS A CA 1
ATOM 2019 C C . CYS A 1 249 ? 13.320 -4.912 -15.148 1.00 87.38 249 CYS A C 1
ATOM 2021 O O . CYS A 1 249 ? 12.422 -4.976 -14.310 1.00 87.38 249 CYS A O 1
ATOM 2023 N N . LEU A 1 250 ? 14.456 -4.258 -14.896 1.00 87.38 250 LEU A N 1
ATOM 2024 C CA . LEU A 1 250 ? 14.750 -3.593 -13.622 1.00 87.38 250 LEU A CA 1
ATOM 2025 C C . LEU A 1 250 ? 13.642 -2.620 -13.152 1.00 87.38 250 LEU A C 1
ATOM 2027 O O . LEU A 1 250 ? 13.153 -2.792 -12.034 1.00 87.38 250 LEU A O 1
ATOM 2031 N N . PRO A 1 251 ? 13.177 -1.641 -13.954 1.00 84.94 251 PRO A N 1
ATOM 2032 C CA . PRO A 1 251 ? 12.075 -0.758 -13.558 1.00 84.94 251 PRO A CA 1
ATOM 2033 C C . PRO A 1 251 ? 10.743 -1.492 -13.345 1.00 84.94 251 PRO A C 1
ATOM 2035 O O . PRO A 1 251 ? 9.954 -1.077 -12.497 1.00 84.94 251 PRO A O 1
ATOM 2038 N N . LEU A 1 252 ? 10.497 -2.601 -14.051 1.00 86.50 252 LEU A N 1
ATOM 2039 C CA . LEU A 1 252 ? 9.307 -3.433 -13.838 1.00 86.50 252 LEU A CA 1
ATOM 2040 C C . LEU A 1 252 ? 9.332 -4.122 -12.469 1.00 86.50 252 LEU A C 1
ATOM 2042 O O . LEU A 1 252 ? 8.304 -4.169 -11.800 1.00 86.50 252 LEU A O 1
ATOM 2046 N N . PHE A 1 253 ? 10.497 -4.590 -12.014 1.00 87.88 253 PHE A N 1
ATOM 2047 C CA . PHE A 1 253 ? 10.660 -5.176 -10.678 1.00 87.88 253 PHE A CA 1
ATOM 2048 C C . PHE A 1 253 ? 10.625 -4.149 -9.540 1.00 87.88 253 PHE A C 1
ATOM 2050 O O . PHE A 1 253 ? 10.297 -4.501 -8.406 1.00 87.88 253 PHE A O 1
ATOM 2057 N N . LEU A 1 254 ? 10.901 -2.874 -9.826 1.00 87.12 254 LEU A N 1
ATOM 2058 C CA . LEU A 1 254 ? 10.741 -1.801 -8.843 1.00 87.12 254 LEU A CA 1
ATOM 2059 C C . LEU A 1 254 ? 9.270 -1.502 -8.536 1.00 87.12 254 LEU A C 1
ATOM 2061 O O . LEU A 1 254 ? 8.963 -1.081 -7.425 1.00 87.12 254 LEU A O 1
ATOM 2065 N N . LEU A 1 255 ? 8.348 -1.758 -9.468 1.00 88.19 255 LEU A N 1
ATOM 2066 C CA . LEU A 1 255 ? 6.921 -1.491 -9.278 1.00 88.19 255 LEU A CA 1
ATOM 2067 C C . LEU A 1 255 ? 6.281 -2.306 -8.125 1.00 88.19 255 LEU A C 1
ATOM 2069 O O . LEU A 1 255 ? 5.659 -1.679 -7.265 1.00 88.19 255 LEU A O 1
ATOM 2073 N N . PRO A 1 256 ? 6.460 -3.643 -8.012 1.00 89.56 256 PRO A N 1
ATOM 2074 C CA . PRO A 1 256 ? 6.043 -4.412 -6.836 1.00 89.56 256 PRO A CA 1
ATOM 2075 C C . PRO A 1 256 ? 6.670 -3.909 -5.549 1.00 89.56 256 PRO A C 1
ATOM 2077 O O . PRO A 1 256 ? 5.995 -3.832 -4.527 1.00 89.56 256 PRO A O 1
ATOM 2080 N N . LEU A 1 257 ? 7.958 -3.564 -5.603 1.00 88.56 257 LEU A N 1
ATOM 2081 C CA . LEU A 1 257 ? 8.686 -3.102 -4.435 1.00 88.56 257 LEU A CA 1
ATOM 2082 C C . LEU A 1 257 ? 8.072 -1.799 -3.929 1.00 88.56 257 LEU A C 1
ATOM 2084 O O . LEU A 1 257 ? 7.685 -1.720 -2.771 1.00 88.56 257 LEU A O 1
ATOM 2088 N N . VAL A 1 258 ? 7.867 -0.828 -4.813 1.00 89.12 258 VAL A N 1
ATOM 2089 C CA . VAL A 1 258 ? 7.235 0.458 -4.505 1.00 89.12 258 VAL A CA 1
ATOM 2090 C C . VAL A 1 258 ? 5.787 0.292 -4.015 1.00 89.12 258 VAL A C 1
ATOM 2092 O O . VAL A 1 258 ? 5.371 0.973 -3.079 1.00 89.12 258 VAL A O 1
ATOM 2095 N N . CYS A 1 259 ? 5.026 -0.642 -4.589 1.00 91.81 259 CYS A N 1
ATOM 2096 C CA . CYS A 1 259 ? 3.643 -0.894 -4.182 1.00 91.81 259 CYS A CA 1
ATOM 2097 C C . CYS A 1 259 ? 3.511 -1.715 -2.891 1.00 91.81 259 CYS A C 1
ATOM 2099 O O . CYS A 1 259 ? 2.443 -1.688 -2.284 1.00 91.81 259 CYS A O 1
ATOM 2101 N N . SER A 1 260 ? 4.566 -2.415 -2.458 1.00 93.06 260 SER A N 1
ATOM 2102 C CA . SER A 1 260 ? 4.512 -3.367 -1.338 1.00 93.06 260 SER A CA 1
ATOM 2103 C C . SER A 1 260 ? 3.988 -2.752 -0.036 1.00 93.06 260 SER A C 1
ATOM 2105 O O . SER A 1 260 ? 3.175 -3.362 0.655 1.00 93.06 260 SER A O 1
ATOM 2107 N N . GLY A 1 261 ? 4.392 -1.518 0.279 1.00 92.94 261 GLY A N 1
ATOM 2108 C CA . GLY A 1 261 ? 3.918 -0.826 1.478 1.00 92.94 261 GLY A CA 1
ATOM 2109 C C . GLY A 1 261 ? 2.434 -0.457 1.405 1.00 92.94 261 GLY A C 1
ATOM 2110 O O . GLY A 1 261 ? 1.738 -0.488 2.415 1.00 92.94 261 GLY A O 1
ATOM 2111 N N . VAL A 1 262 ? 1.931 -0.133 0.210 1.00 94.19 262 VAL A N 1
ATOM 2112 C CA . VAL A 1 262 ? 0.512 0.187 -0.008 1.00 94.19 262 VAL A CA 1
ATOM 2113 C C . VAL A 1 262 ? -0.340 -1.075 0.114 1.00 94.19 262 VAL A C 1
ATOM 2115 O O . VAL A 1 262 ? -1.361 -1.067 0.800 1.00 94.19 262 VAL A O 1
ATOM 2118 N N . THR A 1 263 ? 0.098 -2.169 -0.511 1.00 94.31 263 THR A N 1
ATOM 2119 C CA . THR A 1 263 ? -0.585 -3.465 -0.440 1.00 94.31 263 THR A CA 1
ATOM 2120 C C . THR A 1 263 ? -0.593 -4.038 0.971 1.00 94.31 263 THR A C 1
ATOM 2122 O O . THR A 1 263 ? -1.611 -4.589 1.380 1.00 94.31 263 THR A O 1
ATOM 2125 N N . GLU A 1 264 ? 0.491 -3.879 1.740 1.00 95.62 264 GLU A N 1
ATOM 2126 C CA . GLU A 1 264 ? 0.528 -4.308 3.143 1.00 95.62 264 GLU A CA 1
ATOM 2127 C C . GLU A 1 264 ? -0.542 -3.569 3.958 1.00 95.62 264 GLU A C 1
ATOM 2129 O O . GLU A 1 264 ? -1.368 -4.204 4.612 1.00 95.62 264 GLU A O 1
ATOM 2134 N N . VAL A 1 265 ? -0.605 -2.238 3.851 1.00 96.31 265 VAL A N 1
ATOM 2135 C CA . VAL A 1 265 ? -1.614 -1.439 4.564 1.00 96.31 265 VAL A CA 1
ATOM 2136 C C . VAL A 1 265 ? -3.038 -1.814 4.142 1.00 96.31 265 VAL A C 1
ATOM 2138 O O . VAL A 1 265 ? -3.915 -1.904 4.999 1.00 96.31 265 VAL A O 1
ATOM 2141 N N . ASN A 1 266 ? -3.273 -2.077 2.853 1.00 95.69 266 ASN A N 1
ATOM 2142 C CA . ASN A 1 266 ? -4.572 -2.541 2.356 1.00 95.69 266 ASN A CA 1
ATOM 2143 C C . ASN A 1 266 ? -4.953 -3.896 2.946 1.00 95.69 266 ASN A C 1
ATOM 2145 O O . ASN A 1 266 ? -6.073 -4.061 3.424 1.00 95.69 266 ASN A O 1
ATOM 2149 N N . SER A 1 267 ? -4.019 -4.849 2.949 1.00 94.38 267 SER A N 1
ATOM 2150 C CA . SER A 1 267 ? -4.261 -6.181 3.503 1.00 94.38 267 SER A CA 1
ATOM 2151 C C . SER A 1 267 ? -4.597 -6.125 4.995 1.00 94.38 267 SER A C 1
ATOM 2153 O O . SER A 1 267 ? -5.545 -6.768 5.435 1.00 94.38 267 SER A O 1
ATOM 2155 N N . GLU A 1 268 ? -3.906 -5.280 5.764 1.00 95.56 268 GLU A N 1
ATOM 2156 C CA . GLU A 1 268 ? -4.188 -5.079 7.187 1.00 95.56 268 GLU A CA 1
ATOM 2157 C C . GLU A 1 268 ? -5.517 -4.350 7.408 1.00 95.56 268 GLU A C 1
ATOM 2159 O O . GLU A 1 268 ? -6.294 -4.710 8.290 1.00 95.56 268 GLU A O 1
ATOM 2164 N N . GLY A 1 269 ? -5.825 -3.352 6.578 1.00 95.50 269 GLY A N 1
ATOM 2165 C CA . GLY A 1 269 ? -7.079 -2.609 6.647 1.00 95.50 269 GLY A CA 1
ATOM 2166 C C . GLY A 1 269 ? -8.316 -3.468 6.360 1.00 95.50 269 GLY A C 1
ATOM 2167 O O . GLY A 1 269 ? -9.353 -3.271 6.996 1.00 95.50 269 GLY A O 1
ATOM 2168 N N . GLN A 1 270 ? -8.200 -4.474 5.487 1.00 94.00 270 GLN A N 1
ATOM 2169 C CA . GLN A 1 270 ? -9.261 -5.459 5.230 1.00 94.00 270 GLN A CA 1
ATOM 2170 C C . GLN A 1 270 ? -9.549 -6.358 6.441 1.00 94.00 270 GLN A C 1
ATOM 2172 O O . GLN A 1 270 ? -10.685 -6.787 6.631 1.00 94.00 270 GLN A O 1
ATOM 2177 N N . ARG A 1 271 ? -8.549 -6.627 7.290 1.00 94.50 271 ARG A N 1
ATOM 2178 C CA . ARG A 1 271 ? -8.728 -7.457 8.494 1.00 94.50 271 ARG A CA 1
ATOM 2179 C C . ARG A 1 271 ? -9.573 -6.764 9.557 1.00 94.50 271 ARG A C 1
ATOM 2181 O O . ARG A 1 271 ? -10.257 -7.436 10.319 1.00 94.50 271 ARG A O 1
ATOM 2188 N N . VAL A 1 272 ? -9.566 -5.430 9.592 1.00 95.94 272 VAL A N 1
ATOM 2189 C CA . VAL A 1 272 ? -10.238 -4.638 10.636 1.00 95.94 272 VAL A CA 1
ATOM 2190 C C . VAL A 1 272 ? -11.729 -4.939 10.725 1.00 95.94 272 VAL A C 1
ATOM 2192 O O . VAL A 1 272 ? -12.249 -5.094 11.823 1.00 95.94 272 VAL A O 1
ATOM 2195 N N . SER A 1 273 ? -12.422 -5.049 9.591 1.00 93.81 273 SER A N 1
ATOM 2196 C CA . SER A 1 273 ? -13.858 -5.349 9.579 1.00 93.81 273 SER A CA 1
ATOM 2197 C C . SER A 1 273 ? -14.166 -6.774 10.050 1.00 93.81 273 SER A C 1
ATOM 2199 O O . SER A 1 273 ? -15.214 -6.990 10.656 1.00 93.81 273 SER A O 1
ATOM 2201 N N . ARG A 1 274 ? -13.248 -7.723 9.818 1.00 93.25 274 ARG A N 1
ATOM 2202 C CA . ARG A 1 274 ? -13.368 -9.132 10.229 1.00 93.25 274 ARG A CA 1
ATOM 2203 C C . ARG A 1 274 ? -13.042 -9.349 11.707 1.00 93.25 274 ARG A C 1
ATOM 2205 O O . ARG A 1 274 ? -13.602 -10.243 12.324 1.00 93.25 274 ARG A O 1
ATOM 2212 N N . SER A 1 275 ? -12.180 -8.516 12.289 1.00 94.19 275 SER A N 1
ATOM 2213 C CA . SER A 1 275 ? -11.784 -8.616 13.702 1.00 94.19 275 SER A CA 1
ATOM 2214 C C . SER A 1 275 ? -12.808 -8.040 14.689 1.00 94.19 275 SER A C 1
ATOM 2216 O O . SER A 1 275 ? -12.625 -8.158 15.897 1.00 94.19 275 SER A O 1
ATOM 2218 N N . ILE A 1 276 ? -13.895 -7.417 14.223 1.00 95.00 276 ILE A N 1
ATOM 2219 C CA . ILE A 1 276 ? -14.943 -6.910 15.118 1.00 95.00 276 ILE A CA 1
ATOM 2220 C C . ILE A 1 276 ? -15.825 -8.071 15.575 1.00 95.00 276 ILE A C 1
ATOM 2222 O O . ILE A 1 276 ? -16.438 -8.755 14.759 1.00 95.00 276 ILE A O 1
ATOM 2226 N N . CYS A 1 277 ? -15.950 -8.244 16.894 1.00 93.69 277 CYS A N 1
ATOM 2227 C CA . CYS A 1 277 ? -16.810 -9.272 17.477 1.00 93.69 277 CYS A CA 1
ATOM 2228 C C . CYS A 1 277 ? -18.272 -9.129 16.980 1.00 93.69 277 CYS A C 1
ATOM 2230 O O . CYS A 1 277 ? -18.837 -8.028 17.087 1.00 93.69 277 CYS A O 1
ATOM 2232 N N . PRO A 1 278 ? -18.891 -10.209 16.456 1.00 93.38 278 PRO A N 1
ATOM 2233 C CA . PRO A 1 278 ? -20.218 -10.179 15.845 1.00 93.38 278 PRO A CA 1
ATOM 2234 C C . PRO A 1 278 ? -21.331 -10.150 16.904 1.00 93.38 278 PRO A C 1
ATOM 2236 O O . PRO A 1 278 ? -22.070 -11.113 17.083 1.00 93.38 278 PRO A O 1
ATOM 2239 N N . LEU A 1 279 ? -21.464 -9.029 17.614 1.00 93.19 279 LEU A N 1
ATOM 2240 C CA . LEU A 1 279 ? -22.624 -8.761 18.468 1.00 93.19 279 LEU A CA 1
ATOM 2241 C C . LEU A 1 279 ? -23.786 -8.203 17.639 1.00 93.19 279 LEU A C 1
ATOM 2243 O O . LEU A 1 279 ? -23.562 -7.440 16.696 1.00 93.19 279 LEU A O 1
ATOM 2247 N N . GLU A 1 280 ? -25.026 -8.498 18.036 1.00 94.12 280 GLU A N 1
ATOM 2248 C CA . GLU A 1 280 ? -26.236 -7.985 17.370 1.00 94.12 280 GLU A CA 1
ATOM 2249 C C . GLU A 1 280 ? -26.217 -6.454 17.235 1.00 94.12 280 GLU A C 1
ATOM 2251 O O . GLU A 1 280 ? -26.474 -5.907 16.163 1.00 94.12 280 GLU A O 1
ATOM 2256 N N . GLU A 1 281 ? -25.791 -5.758 18.293 1.00 94.88 281 GLU A N 1
ATOM 2257 C CA . GLU A 1 281 ? -25.658 -4.296 18.319 1.00 94.88 281 GLU A CA 1
ATOM 2258 C C . GLU A 1 281 ? -24.577 -3.758 17.362 1.00 94.88 281 GLU A C 1
ATOM 2260 O O . GLU A 1 281 ? -24.574 -2.571 17.026 1.00 94.88 281 GLU A O 1
ATOM 2265 N N . ARG A 1 282 ? -23.630 -4.603 16.937 1.00 94.62 282 ARG A N 1
ATOM 2266 C CA . ARG A 1 282 ? -22.489 -4.242 16.079 1.00 94.62 282 ARG A CA 1
ATOM 2267 C C . ARG A 1 282 ? -22.690 -4.613 14.619 1.00 94.62 282 ARG A C 1
ATOM 2269 O O . ARG A 1 282 ? -22.010 -4.038 13.771 1.00 94.62 282 ARG A O 1
ATOM 2276 N N . LEU A 1 283 ? -23.641 -5.492 14.302 1.00 95.44 283 LEU A N 1
ATOM 2277 C CA . LEU A 1 283 ? -23.948 -5.904 12.928 1.00 95.44 283 LEU A CA 1
ATOM 2278 C C . LEU A 1 283 ? -24.126 -4.726 11.949 1.00 95.44 283 LEU A C 1
ATOM 2280 O O . LEU A 1 283 ? -23.549 -4.788 10.859 1.00 95.44 283 LEU A O 1
ATOM 2284 N N . PRO A 1 284 ? -24.832 -3.624 12.292 1.00 95.19 284 PRO A N 1
ATOM 2285 C CA . PRO A 1 284 ? -24.963 -2.486 11.379 1.00 95.19 284 PRO A CA 1
ATOM 2286 C C . PRO A 1 284 ? -23.618 -1.827 11.052 1.00 95.19 284 PRO A C 1
ATOM 2288 O O . PRO A 1 284 ? -23.380 -1.419 9.915 1.00 95.19 284 PRO A O 1
ATOM 2291 N N . ILE A 1 285 ? -22.725 -1.749 12.042 1.00 95.12 285 ILE A N 1
ATOM 2292 C CA . ILE A 1 285 ? -21.397 -1.142 11.912 1.00 95.12 285 ILE A CA 1
ATOM 2293 C C . ILE A 1 285 ? -20.478 -2.060 11.115 1.00 95.12 285 ILE A C 1
ATOM 2295 O O . ILE A 1 285 ? -19.808 -1.592 10.202 1.00 95.12 285 ILE A O 1
ATOM 2299 N N . ILE A 1 286 ? -20.500 -3.364 11.392 1.00 95.62 286 ILE A N 1
ATOM 2300 C CA . ILE A 1 286 ? -19.754 -4.366 10.622 1.00 95.62 286 ILE A CA 1
ATOM 2301 C C . ILE A 1 286 ? -20.166 -4.305 9.147 1.00 95.62 286 ILE A C 1
ATOM 2303 O O . ILE A 1 286 ? -19.309 -4.221 8.275 1.00 95.62 286 ILE A O 1
ATOM 2307 N N . ASN A 1 287 ? -21.468 -4.251 8.851 1.00 95.38 287 ASN A N 1
ATOM 2308 C CA . ASN A 1 287 ? -21.963 -4.141 7.477 1.00 95.38 287 ASN A CA 1
ATOM 2309 C C . ASN A 1 287 ? -21.510 -2.831 6.799 1.00 95.38 287 ASN A C 1
ATOM 2311 O O . ASN A 1 287 ? -21.097 -2.839 5.640 1.00 95.38 287 ASN A O 1
ATOM 2315 N N . LEU A 1 288 ? -21.517 -1.705 7.524 1.00 95.00 288 LEU A N 1
ATOM 2316 C CA . LEU A 1 288 ? -20.968 -0.436 7.028 1.00 95.00 288 LEU A CA 1
ATOM 2317 C C . LEU A 1 288 ? -19.470 -0.559 6.686 1.00 95.00 288 LEU A C 1
ATOM 2319 O O . LEU A 1 288 ? -19.044 -0.137 5.613 1.00 95.00 288 LEU A O 1
ATOM 2323 N N . LEU A 1 289 ? -18.688 -1.166 7.578 1.00 94.44 289 LEU A N 1
ATOM 2324 C CA . LEU A 1 289 ? -17.237 -1.332 7.451 1.00 94.44 289 LEU A CA 1
ATOM 2325 C C . LEU A 1 289 ? -16.842 -2.336 6.365 1.00 94.44 289 LEU A C 1
ATOM 2327 O O . LEU A 1 289 ? -15.823 -2.160 5.707 1.00 94.44 289 LEU A O 1
ATOM 2331 N N . LEU A 1 290 ? -17.654 -3.369 6.140 1.00 94.31 290 LEU A N 1
ATOM 2332 C CA . LEU A 1 290 ? -17.472 -4.307 5.032 1.00 94.31 290 LEU A CA 1
ATOM 2333 C C . LEU A 1 290 ? -17.716 -3.637 3.674 1.00 94.31 290 LEU A C 1
ATOM 2335 O O . LEU A 1 290 ? -17.044 -3.963 2.700 1.00 94.31 290 LEU A O 1
ATOM 2339 N N . LYS A 1 291 ? -18.644 -2.672 3.604 1.00 94.69 291 LYS A N 1
ATOM 2340 C CA . LYS A 1 291 ? -18.892 -1.884 2.384 1.00 94.69 291 LYS A CA 1
ATOM 2341 C C . LYS A 1 291 ? -17.789 -0.868 2.097 1.00 94.69 291 LYS A C 1
ATOM 2343 O O . LYS A 1 291 ? -17.606 -0.483 0.945 1.00 94.69 291 LYS A O 1
ATOM 2348 N N . GLN A 1 292 ? -17.092 -0.407 3.131 1.00 93.75 292 GLN A N 1
ATOM 2349 C CA . GLN A 1 292 ? -16.025 0.585 3.033 1.00 93.75 292 GLN A CA 1
ATOM 2350 C C . GLN A 1 292 ? -14.810 0.110 3.837 1.00 93.75 292 GLN A C 1
ATOM 2352 O O . GLN A 1 292 ? -14.625 0.529 4.977 1.00 93.75 292 GLN A O 1
ATOM 2357 N N . PRO A 1 293 ? -13.972 -0.781 3.290 1.00 93.75 293 PRO A N 1
ATOM 2358 C CA . PRO A 1 293 ? -12.785 -1.233 3.999 1.00 93.75 293 PRO A CA 1
ATOM 2359 C C . PRO A 1 293 ? -11.727 -0.126 4.069 1.00 93.75 293 PRO A C 1
ATOM 2361 O O . PRO A 1 293 ? -11.595 0.695 3.153 1.00 93.75 293 PRO A O 1
ATOM 2364 N N . LEU A 1 294 ? -10.932 -0.137 5.143 1.00 94.94 294 LEU A N 1
ATOM 2365 C CA . LEU A 1 294 ? -9.732 0.695 5.231 1.00 94.94 294 LEU A CA 1
ATOM 2366 C C . LEU A 1 294 ? -8.778 0.276 4.118 1.00 94.94 294 LEU A C 1
ATOM 2368 O O . LEU A 1 294 ? -8.242 -0.829 4.124 1.00 94.94 294 LEU A O 1
ATOM 2372 N N . SER A 1 295 ? -8.583 1.154 3.146 1.00 94.56 295 SER A N 1
ATOM 2373 C CA . SER A 1 295 ? -7.666 0.905 2.045 1.00 94.56 295 SER A CA 1
ATOM 2374 C C . SER A 1 295 ? -7.123 2.214 1.491 1.00 94.56 295 SER A C 1
ATOM 2376 O O . SER A 1 295 ? -7.813 3.232 1.402 1.00 94.56 295 SER A O 1
ATOM 2378 N N . PHE A 1 296 ? -5.860 2.174 1.094 1.00 93.12 296 PHE A N 1
ATOM 2379 C CA . PHE A 1 296 ? -5.290 3.083 0.129 1.00 93.12 296 PHE A CA 1
ATOM 2380 C C . PHE A 1 296 ? -5.915 2.829 -1.237 1.00 93.12 296 PHE A C 1
ATOM 2382 O O . PHE A 1 296 ? -5.656 1.819 -1.898 1.00 93.12 296 PHE A O 1
ATOM 2389 N N . THR A 1 297 ? -6.711 3.796 -1.672 1.00 91.62 297 THR A N 1
ATOM 2390 C CA . THR A 1 297 ? -7.194 3.864 -3.043 1.00 91.62 297 THR A CA 1
ATOM 2391 C C . THR A 1 297 ? -6.181 4.621 -3.894 1.00 91.62 297 THR A C 1
ATOM 2393 O O . THR A 1 297 ? -5.723 5.705 -3.531 1.00 91.62 297 THR A O 1
ATOM 2396 N N . LEU A 1 298 ? -5.821 4.056 -5.041 1.00 89.25 298 LEU A N 1
ATOM 2397 C CA . LEU A 1 298 ? -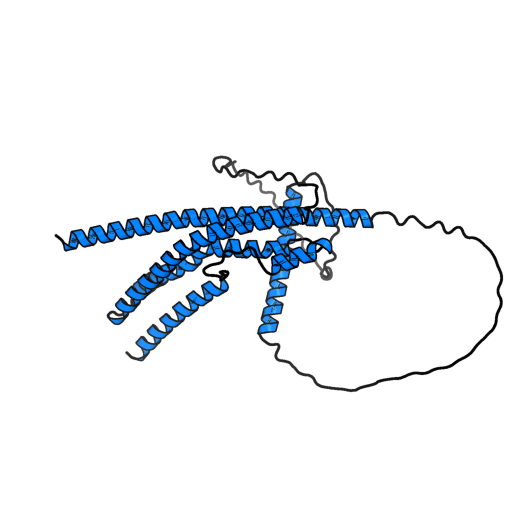5.080 4.708 -6.114 1.00 89.25 298 LEU A CA 1
ATOM 2398 C C . LEU A 1 298 ? -6.042 4.942 -7.273 1.00 89.25 298 LEU A C 1
ATOM 2400 O O . LEU A 1 298 ? -6.552 3.993 -7.860 1.00 89.25 298 LEU A O 1
ATOM 2404 N N . TYR A 1 299 ? -6.332 6.211 -7.568 1.00 88.25 299 TYR A N 1
ATOM 2405 C CA . TYR A 1 299 ? -7.270 6.601 -8.631 1.00 88.25 299 TYR A CA 1
ATOM 2406 C C . TYR A 1 299 ? -8.657 5.946 -8.511 1.00 88.25 299 TYR A C 1
ATOM 2408 O O . TYR A 1 299 ? -9.291 5.623 -9.510 1.00 88.25 299 TYR A O 1
ATOM 2416 N N . GLY A 1 300 ? -9.125 5.736 -7.277 1.00 88.25 300 GLY A N 1
ATOM 2417 C CA . GLY A 1 300 ? -10.418 5.107 -6.991 1.00 88.25 300 GLY A CA 1
ATOM 2418 C C . GLY A 1 300 ? -10.392 3.579 -6.887 1.00 88.25 300 GLY A C 1
ATOM 2419 O O . GLY A 1 300 ? -11.407 3.000 -6.515 1.00 88.25 300 GLY A O 1
ATOM 2420 N N . TYR A 1 301 ? -9.250 2.930 -7.130 1.00 90.62 301 TYR A N 1
ATOM 2421 C CA . TYR A 1 301 ? -9.104 1.475 -7.035 1.00 90.62 301 TYR A CA 1
ATOM 2422 C C . TYR A 1 301 ? -8.220 1.080 -5.851 1.00 90.62 301 TYR A C 1
ATOM 2424 O O . TYR A 1 301 ? -7.182 1.696 -5.613 1.00 90.62 301 TYR A O 1
ATOM 2432 N N . ALA A 1 302 ? -8.618 0.051 -5.101 1.00 90.88 302 ALA A N 1
ATOM 2433 C CA . ALA A 1 302 ? -7.740 -0.570 -4.113 1.00 90.88 302 ALA A CA 1
ATOM 2434 C C . ALA A 1 302 ? -6.671 -1.391 -4.846 1.00 90.88 302 ALA A C 1
ATOM 2436 O O . ALA A 1 302 ? -6.984 -2.146 -5.766 1.00 90.88 302 ALA A O 1
ATOM 2437 N N . LEU A 1 303 ? -5.407 -1.193 -4.476 1.00 89.56 303 LEU A N 1
ATOM 2438 C CA . LEU A 1 303 ? -4.296 -1.889 -5.112 1.00 89.56 303 LEU A CA 1
ATOM 2439 C C . LEU A 1 303 ? -4.017 -3.209 -4.383 1.00 89.56 303 LEU A C 1
ATOM 2441 O O . LEU A 1 303 ? -3.737 -3.196 -3.183 1.00 89.56 303 LEU A O 1
ATOM 2445 N N . ASP A 1 304 ? -4.045 -4.310 -5.137 1.00 91.12 304 ASP A N 1
ATOM 2446 C CA . ASP A 1 304 ? -3.813 -5.673 -4.648 1.00 91.12 304 ASP A CA 1
ATOM 2447 C C . ASP A 1 304 ? -2.582 -6.300 -5.317 1.00 91.12 304 ASP A C 1
ATOM 2449 O O . ASP A 1 304 ? -2.329 -6.066 -6.504 1.00 91.12 304 ASP A O 1
ATOM 2453 N N . TYR A 1 305 ? -1.859 -7.177 -4.608 1.00 89.44 305 TYR A N 1
ATOM 2454 C CA . TYR A 1 305 ? -0.713 -7.909 -5.173 1.00 89.44 305 TYR A CA 1
ATOM 2455 C C . TYR A 1 305 ? -1.064 -8.667 -6.461 1.00 89.44 305 TYR A C 1
ATOM 2457 O O . TYR A 1 305 ? -0.267 -8.704 -7.396 1.00 89.44 305 TYR A O 1
ATOM 2465 N N . SER A 1 306 ? -2.271 -9.232 -6.541 1.00 90.56 306 SER A N 1
ATOM 2466 C CA . SER A 1 306 ? -2.757 -9.965 -7.714 1.00 90.56 306 SER A CA 1
ATOM 2467 C C . SER A 1 306 ? -2.842 -9.078 -8.960 1.00 90.56 306 SER A C 1
ATOM 2469 O O . SER A 1 306 ? -2.360 -9.467 -10.026 1.00 90.56 306 SER A O 1
ATOM 2471 N N . SER A 1 307 ? -3.401 -7.870 -8.827 1.00 89.50 307 SER A N 1
ATOM 2472 C CA . SER A 1 307 ? -3.498 -6.888 -9.916 1.00 89.50 307 SER A CA 1
ATOM 2473 C C . SER A 1 307 ? -2.119 -6.469 -10.419 1.00 89.50 307 SER A C 1
ATOM 2475 O O . SER A 1 307 ? -1.881 -6.408 -11.625 1.00 89.50 307 SER A O 1
ATOM 2477 N N . LEU A 1 308 ? -1.180 -6.280 -9.494 1.00 89.31 308 LEU A N 1
ATOM 2478 C CA . LEU A 1 308 ? 0.180 -5.867 -9.795 1.00 89.31 308 LEU A CA 1
ATOM 2479 C C . LEU A 1 308 ? 0.966 -6.956 -10.531 1.00 89.31 308 LEU A C 1
ATOM 2481 O O . LEU A 1 308 ? 1.575 -6.687 -11.565 1.00 89.31 308 LEU A O 1
ATOM 2485 N N . VAL A 1 309 ? 0.915 -8.194 -10.036 1.00 89.50 309 VAL A N 1
ATOM 2486 C CA . VAL A 1 309 ? 1.548 -9.347 -10.693 1.00 89.50 309 VAL A CA 1
ATOM 2487 C C . VAL A 1 309 ? 0.947 -9.565 -12.078 1.00 89.50 309 VAL A C 1
ATOM 2489 O O . VAL A 1 309 ? 1.686 -9.803 -13.028 1.00 89.50 309 VAL A O 1
ATOM 2492 N N . THR A 1 310 ? -0.373 -9.419 -12.220 1.00 91.12 310 THR A N 1
ATOM 2493 C CA . THR A 1 310 ? -1.056 -9.545 -13.516 1.00 91.12 310 THR A CA 1
ATOM 2494 C C . THR A 1 310 ? -0.585 -8.480 -14.502 1.00 91.12 310 THR A C 1
ATOM 2496 O O . THR A 1 310 ? -0.295 -8.805 -15.650 1.00 91.12 310 THR A O 1
ATOM 2499 N N . ALA A 1 311 ? -0.451 -7.224 -14.066 1.00 88.69 311 ALA A N 1
ATOM 2500 C CA . ALA A 1 311 ? 0.055 -6.147 -14.913 1.00 88.69 311 ALA A CA 1
ATOM 2501 C C . ALA A 1 311 ? 1.494 -6.423 -15.378 1.00 88.69 311 ALA A C 1
ATOM 2503 O O . ALA A 1 311 ? 1.792 -6.315 -16.564 1.00 88.69 311 ALA A O 1
ATOM 2504 N N . ILE A 1 312 ? 2.375 -6.850 -14.471 1.00 87.88 312 ILE A N 1
ATOM 2505 C CA . ILE A 1 312 ? 3.771 -7.169 -14.805 1.00 87.88 312 ILE A CA 1
ATOM 2506 C C . ILE A 1 312 ? 3.855 -8.378 -15.730 1.00 87.88 312 ILE A C 1
ATOM 2508 O O . ILE A 1 312 ? 4.605 -8.343 -16.701 1.00 87.88 312 ILE A O 1
ATOM 2512 N N . ALA A 1 313 ? 3.070 -9.424 -15.469 1.00 89.50 313 ALA A N 1
ATOM 2513 C CA . ALA A 1 313 ? 3.004 -10.602 -16.320 1.00 89.50 313 ALA A CA 1
ATOM 2514 C C . ALA A 1 313 ? 2.492 -10.248 -17.722 1.00 89.50 313 ALA A C 1
ATOM 2516 O O . ALA A 1 313 ? 3.085 -10.680 -18.703 1.00 89.50 313 ALA A O 1
ATOM 2517 N N . ALA A 1 314 ? 1.44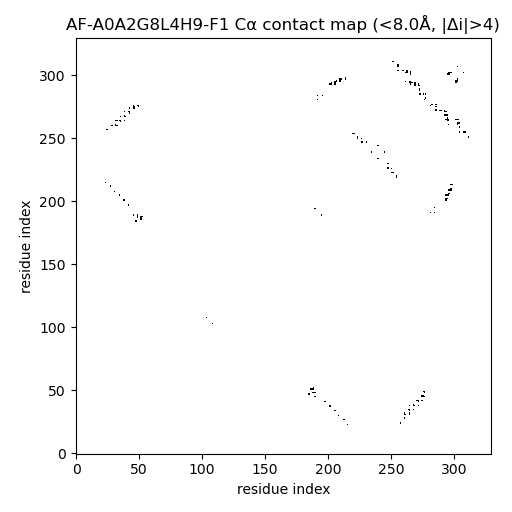9 -9.420 -17.835 1.00 89.94 314 ALA A N 1
ATOM 2518 C CA . ALA A 1 314 ? 0.927 -8.963 -19.122 1.00 89.94 314 ALA A CA 1
ATOM 2519 C C . ALA A 1 314 ? 1.988 -8.194 -19.919 1.00 89.94 314 ALA A C 1
ATOM 2521 O O . ALA A 1 314 ? 2.175 -8.447 -21.110 1.00 89.94 314 ALA A O 1
ATOM 2522 N N . VAL A 1 315 ? 2.727 -7.307 -19.247 1.00 86.31 315 VAL A N 1
ATOM 2523 C CA . VAL A 1 315 ? 3.847 -6.588 -19.853 1.00 86.31 315 VAL A CA 1
ATOM 2524 C C . VAL A 1 315 ? 4.927 -7.581 -20.296 1.00 86.31 315 VAL A C 1
ATOM 2526 O O . VAL A 1 315 ? 5.268 -7.617 -21.475 1.00 86.31 315 VAL A O 1
ATOM 2529 N N . ALA A 1 316 ? 5.407 -8.454 -19.408 1.00 85.56 316 ALA A N 1
ATOM 2530 C CA . ALA A 1 316 ? 6.436 -9.449 -19.716 1.00 85.56 316 ALA A CA 1
ATOM 2531 C C . ALA A 1 316 ? 6.046 -10.385 -20.878 1.00 85.56 316 ALA A C 1
ATOM 2533 O O . ALA A 1 316 ? 6.872 -10.656 -21.749 1.00 85.56 316 ALA A O 1
ATOM 2534 N N . VAL A 1 317 ? 4.788 -10.832 -20.938 1.00 89.50 317 VAL A N 1
ATOM 2535 C CA . VAL A 1 317 ? 4.254 -11.669 -22.026 1.00 89.50 317 VAL A CA 1
ATOM 2536 C C . VAL A 1 317 ? 4.216 -10.905 -23.347 1.00 89.50 317 VAL A C 1
ATOM 2538 O O . VAL A 1 317 ? 4.622 -11.454 -24.373 1.00 89.50 317 VAL A O 1
ATOM 2541 N N . ALA A 1 318 ? 3.785 -9.640 -23.345 1.00 85.44 318 ALA A N 1
ATOM 2542 C CA . ALA A 1 318 ? 3.808 -8.805 -24.545 1.00 85.44 318 ALA A CA 1
ATOM 2543 C C . ALA A 1 318 ? 5.236 -8.681 -25.109 1.00 85.44 318 ALA A C 1
ATOM 2545 O O . ALA A 1 318 ? 5.445 -8.774 -26.321 1.00 85.44 318 ALA A O 1
ATOM 2546 N N . PHE A 1 319 ? 6.233 -8.566 -24.227 1.00 79.62 319 PHE A N 1
ATOM 2547 C CA . PHE A 1 319 ? 7.643 -8.527 -24.613 1.00 79.62 319 PHE A CA 1
ATOM 2548 C C . PHE A 1 319 ? 8.171 -9.864 -25.128 1.00 79.62 319 PHE A C 1
ATOM 2550 O O . PHE A 1 319 ? 8.773 -9.902 -26.201 1.00 79.62 319 PHE A O 1
ATOM 2557 N N . ALA A 1 320 ? 7.916 -10.958 -24.409 1.00 84.12 320 ALA A N 1
ATOM 2558 C CA . ALA A 1 320 ? 8.323 -12.294 -24.833 1.00 84.12 320 ALA A CA 1
ATOM 2559 C C . ALA A 1 320 ? 7.759 -12.635 -26.222 1.00 84.12 320 ALA A C 1
ATOM 2561 O O . ALA A 1 320 ? 8.480 -13.138 -27.080 1.00 84.12 320 ALA A O 1
ATOM 2562 N N . THR A 1 321 ? 6.500 -12.265 -26.477 1.00 86.88 321 THR A N 1
ATOM 2563 C CA . THR A 1 321 ? 5.836 -12.480 -27.771 1.00 86.88 321 THR A CA 1
ATOM 2564 C C . THR A 1 321 ? 6.559 -11.755 -28.908 1.00 86.88 321 THR A C 1
ATOM 2566 O O . THR A 1 321 ? 6.796 -12.350 -29.957 1.00 86.88 321 THR A O 1
ATOM 2569 N N . LYS A 1 322 ? 6.970 -10.494 -28.708 1.00 80.06 322 LYS A N 1
ATOM 2570 C CA . LYS A 1 322 ? 7.720 -9.733 -29.723 1.00 80.06 322 LYS A CA 1
ATOM 2571 C C . LYS A 1 322 ? 9.063 -10.394 -30.052 1.00 80.06 322 LYS A C 1
ATOM 2573 O O . LYS A 1 322 ? 9.431 -10.459 -31.220 1.00 80.06 322 LYS A O 1
ATOM 2578 N N . ILE A 1 323 ? 9.782 -10.876 -29.038 1.00 80.00 323 ILE A N 1
ATOM 2579 C CA . ILE A 1 323 ? 11.093 -11.522 -29.215 1.00 80.00 323 ILE A CA 1
ATOM 2580 C C . ILE A 1 323 ? 10.948 -12.826 -30.000 1.00 80.00 323 ILE A C 1
ATOM 2582 O O . ILE A 1 323 ? 11.695 -13.053 -30.948 1.00 80.00 323 ILE A O 1
ATOM 2586 N N . ILE A 1 324 ? 9.949 -13.644 -29.657 1.00 84.88 324 ILE A N 1
ATOM 2587 C CA . ILE A 1 324 ? 9.670 -14.896 -30.369 1.00 84.88 324 ILE A CA 1
ATOM 2588 C C . ILE A 1 324 ? 9.323 -14.607 -31.835 1.00 84.88 324 ILE A C 1
ATOM 2590 O O . ILE A 1 324 ? 9.902 -15.218 -32.729 1.00 84.88 324 ILE A O 1
ATOM 2594 N N . LEU A 1 325 ? 8.449 -13.632 -32.106 1.00 83.69 325 LEU A N 1
ATOM 2595 C CA . LEU A 1 325 ? 8.103 -13.245 -33.479 1.00 83.69 325 LEU A CA 1
ATOM 2596 C C . LEU A 1 325 ? 9.313 -12.735 -34.274 1.00 83.69 325 LEU A C 1
ATOM 2598 O O . LEU A 1 325 ? 9.444 -13.059 -35.451 1.00 83.69 325 LEU A O 1
ATOM 2602 N N . ALA A 1 326 ? 10.210 -11.974 -33.640 1.00 78.88 326 ALA A N 1
ATOM 2603 C CA . ALA A 1 326 ? 11.444 -11.524 -34.277 1.00 78.88 326 ALA A CA 1
ATOM 2604 C C . ALA A 1 326 ? 12.375 -12.700 -34.622 1.00 78.88 326 ALA A C 1
ATOM 2606 O O . ALA A 1 326 ? 12.955 -12.701 -35.700 1.00 78.88 326 ALA A O 1
ATOM 2607 N N . SER A 1 327 ? 12.465 -13.718 -33.756 1.00 80.12 327 SER A N 1
ATOM 2608 C CA . SER A 1 327 ? 13.288 -14.915 -34.002 1.00 80.12 327 SER A CA 1
ATOM 2609 C C . SER A 1 327 ? 12.742 -15.863 -35.072 1.00 80.12 327 SER A C 1
ATOM 2611 O O . SER A 1 327 ? 13.500 -16.650 -35.618 1.00 80.12 327 SER A O 1
ATOM 2613 N N . VAL A 1 328 ? 11.436 -15.822 -35.352 1.00 90.06 328 VAL A N 1
ATOM 2614 C CA . VAL A 1 328 ? 10.799 -16.681 -36.367 1.00 90.06 328 VAL A CA 1
ATOM 2615 C C . VAL A 1 328 ? 10.863 -16.053 -37.763 1.00 90.06 328 VAL A C 1
ATOM 2617 O O . VAL A 1 328 ? 10.872 -16.773 -38.757 1.00 90.06 328 VAL A O 1
ATOM 2620 N N . ASN A 1 329 ? 10.886 -14.720 -37.842 1.00 81.81 329 ASN A N 1
ATOM 2621 C CA . ASN A 1 329 ? 10.875 -13.979 -39.106 1.00 81.81 329 ASN A CA 1
ATOM 2622 C C . ASN A 1 329 ? 12.274 -13.631 -39.651 1.00 81.81 329 ASN A C 1
ATOM 2624 O O . ASN A 1 329 ? 12.350 -13.110 -40.764 1.00 81.81 329 ASN A O 1
ATOM 2628 N N . GLY A 1 330 ? 13.338 -13.839 -38.870 1.00 65.88 330 GLY A N 1
ATOM 2629 C CA . GLY A 1 330 ? 14.736 -13.638 -39.276 1.00 65.88 330 GLY A CA 1
ATOM 2630 C C . GLY A 1 330 ? 15.416 -14.959 -39.587 1.00 65.88 330 GLY A C 1
ATOM 2631 O O . GLY A 1 330 ? 16.178 -14.990 -40.577 1.00 65.88 330 GLY A O 1
#

Foldseek 3Di:
DVVVVVVVVVVVVVVVVVVVLVVVLVVLLVLLVVLLVLLVVLLVLLLLLLVLVVVVVVVVVPPPPPPPPPPPPDDDDDDDDDDDDDDDDDDDDDDDDDDDPPPCDPVNVVVVVVVVVVVVVVVVVVVVSVVVVCVLCVPDPPPDPPDDDPPPPDDDDDDDDDDDDDDDDDDPPDDDPPPPPPPPRDSDNDDPVNLVVSVVVSLVSLVVSLVVLLVSVVVLVVVLVVQLVVLVVVVVPDPDDPVSVVVNCVSLVVNCVSCVSQQSSQVSQQCSLVSRNPDPVCVVVSVVCNVPTRHRDRVNHGDHPVVSVVVSVVVVVVVVVVVVVVVVVD